Protein AF-0000000085040014 (afdb_homodimer)

pLDDT: mean 93.49, std 8.76, range [38.25, 98.88]

Nearest PDB structures (foldseek):
  4p81-assembly1_B  TM=8.998E-01  e=7.765E-15  synthetic construct
  4p83-assembly1_B  TM=8.966E-01  e=5.079E-14  synthetic construct
  4p83-assembly1_C  TM=8.429E-01  e=1.041E-14  synthetic construct
  1a4x-assembly1_A  TM=8.801E-01  e=1.549E-13  Bacillus subtilis
  1a4x-assembly1_B  TM=8.721E-01  e=2.077E-13  Bacillus subtilis

Foldseek 3Di:
DPPPDKDFDDWPVLLVVLLLVLLVVVCVVCVVAQEEEEEAEPDVRLVSSVSNVVNNVVPHNHHYHYKYWYADPVDGDLVGIDIDDTDQQAQHEYEYTDAEAAACPVVVSSCVVVVVSHHNYYAYEYAEYQPNYNDPDDHPYYNYYDDDDPPKDWDWDVDPVITTIIID/DPPPDKDFDDWPVLLVVLLLVLLVVVCVVCVVAQEEEEEAEPDVRLVSSVSNVVNNVVPHNHHYHYKYWYADPVDGDLVGTDIDDTDQQAQHEYEYTDAEAAACPVVVSSCVVVVVSHHNYYAYEYAEYQPNYNDPDDHPYYNYYDDDDPPKDKDWDPDPVITTIIID

Secondary structure (DSSP, 8-state):
-----PEEEE-HHHHHHHHHHHHHHHHHHTTT-SEEEEEEETTHHHHHHHHHHHHHHHH--SEEEEEEEE--SSS--GGG-EEPS----TT-EEEEEEEEESSSHHHHHHTHHHHHTT-SEEEEEEEEE----SSSB--SEEEEE----TT--EEEE--TTS-EEEE-/-----PEEEE-HHHHHHHHHHHHHHHHHHTTT-SEEEEEEETTHHHHHHHHHHHHHHHH--SEEEEEEEE--SSS--GGG-EEPS----TT-EEEEEEEEESSSHHHHHHTHHHHHTT-SEEEEEEEEE----SSSB--SEEEEE----TT--EEEE--TTS-EEEE-

Organism: Cyclobacte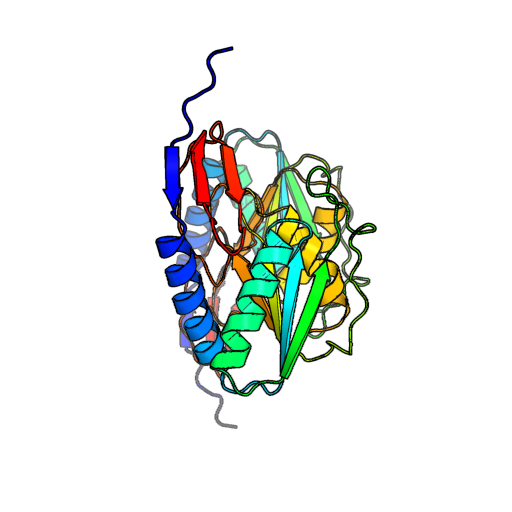rium marinum (strain ATCC 25205 / DSM 745 / LMG 13164 / NCIMB 1802) (NCBI:txid880070)

Structure (mmCIF, N/CA/C/O backbone):
data_AF-0000000085040014-model_v1
#
loop_
_entity.id
_entity.type
_entity.pdbx_description
1 polymer Phosphoribosyltransferase
#
loop_
_atom_site.group_PDB
_atom_site.id
_atom_site.type_symbol
_atom_site.label_atom_id
_atom_site.label_alt_id
_atom_site.label_comp_id
_atom_site.label_asym_id
_atom_site.label_entity_id
_atom_site.label_seq_id
_atom_site.pdbx_PDB_ins_code
_atom_site.Cartn_x
_atom_site.Cartn_y
_atom_site.Cartn_z
_atom_site.occupancy
_atom_site.B_iso_or_equiv
_atom_site.auth_seq_id
_atom_site.auth_comp_id
_atom_site.auth_asym_id
_atom_site.auth_atom_id
_atom_site.pdbx_PDB_model_num
ATOM 1 N N . MET A 1 1 ? 34.719 20.031 -2.145 1 38.25 1 MET A N 1
ATOM 2 C CA . MET A 1 1 ? 33.406 19.688 -1.578 1 38.25 1 MET A CA 1
ATOM 3 C C . MET A 1 1 ? 32.281 20.188 -2.465 1 38.25 1 MET A C 1
ATOM 5 O O . MET A 1 1 ? 31.891 21.359 -2.355 1 38.25 1 MET A O 1
ATOM 9 N N . THR A 1 2 ? 32.219 19.781 -3.658 1 46.28 2 THR A N 1
ATOM 10 C CA . THR A 1 2 ? 31.312 20.344 -4.648 1 46.28 2 THR A CA 1
ATOM 11 C C . THR A 1 2 ? 29.859 20.297 -4.16 1 46.28 2 THR A C 1
ATOM 13 O O . THR A 1 2 ? 29.312 19.219 -3.963 1 46.28 2 THR A O 1
ATOM 16 N N . GLN A 1 3 ? 29.578 21.156 -3.238 1 52 3 GLN A N 1
ATOM 17 C CA . GLN A 1 3 ? 28.234 21.312 -2.695 1 52 3 GLN A CA 1
ATOM 18 C C . GLN A 1 3 ? 27.172 21.219 -3.795 1 52 3 GLN A C 1
ATOM 20 O O . GLN A 1 3 ? 27.156 22.031 -4.723 1 52 3 GLN A O 1
ATOM 25 N N . LYS A 1 4 ? 26.875 19.922 -4.098 1 59.69 4 L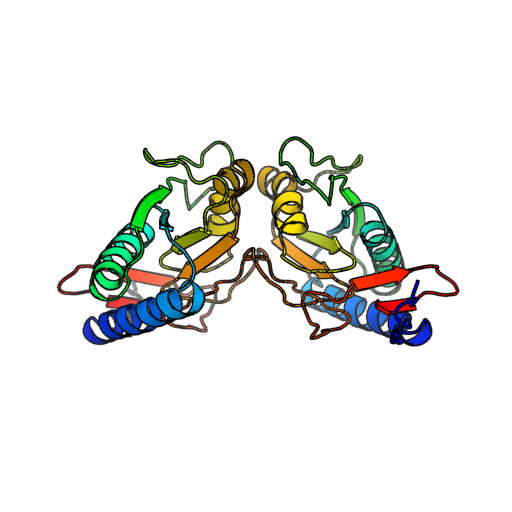YS A N 1
ATOM 26 C CA . LYS A 1 4 ? 25.875 19.781 -5.148 1 59.69 4 LYS A CA 1
ATOM 27 C C . LYS A 1 4 ? 24.781 20.828 -5.004 1 59.69 4 LYS A C 1
ATOM 29 O O . LYS A 1 4 ? 24.266 21.062 -3.906 1 59.69 4 LYS A O 1
ATOM 34 N N . ALA A 1 5 ? 24.672 21.797 -5.824 1 75.38 5 ALA A N 1
ATOM 35 C CA . ALA A 1 5 ? 23.719 22.906 -5.898 1 75.38 5 ALA A CA 1
ATOM 36 C C . ALA A 1 5 ? 22.312 22.438 -5.562 1 75.38 5 ALA A C 1
ATOM 38 O O . ALA A 1 5 ? 21.875 21.375 -6.004 1 75.38 5 ALA A O 1
ATOM 39 N N . LYS A 1 6 ? 21.578 23.078 -4.461 1 87.5 6 LYS A N 1
ATOM 40 C CA . LYS A 1 6 ? 20.203 22.828 -4.047 1 87.5 6 LYS A CA 1
ATOM 41 C C . LYS A 1 6 ? 19.219 23.516 -4.98 1 87.5 6 LYS A C 1
ATOM 43 O O . LYS A 1 6 ? 19.344 24.719 -5.25 1 87.5 6 LYS A O 1
ATOM 48 N N . ILE A 1 7 ? 18.453 22.719 -5.59 1 92.62 7 ILE A N 1
ATOM 49 C CA . ILE A 1 7 ? 17.406 23.234 -6.473 1 92.62 7 ILE A CA 1
ATOM 50 C C . ILE A 1 7 ? 16.094 23.328 -5.707 1 92.62 7 ILE A C 1
ATOM 52 O O . ILE A 1 7 ? 15.664 22.359 -5.074 1 92.62 7 ILE A O 1
ATOM 56 N N . LEU A 1 8 ? 15.547 24.469 -5.695 1 95.25 8 LEU A N 1
ATOM 57 C CA . LEU A 1 8 ? 14.258 24.672 -5.047 1 95.25 8 LEU A CA 1
ATOM 58 C C . LEU A 1 8 ? 13.133 24 -5.832 1 95.25 8 LEU A C 1
ATOM 60 O O . LEU A 1 8 ? 12.922 24.312 -7.004 1 95.25 8 LEU A O 1
ATOM 64 N N . VAL A 1 9 ? 12.422 23.125 -5.125 1 95.38 9 VAL A N 1
ATOM 65 C CA . VAL A 1 9 ? 11.352 22.359 -5.766 1 95.38 9 VAL A CA 1
ATOM 66 C C . VAL A 1 9 ? 10 22.984 -5.434 1 95.38 9 VAL A C 1
ATOM 68 O O . VAL A 1 9 ? 9.148 23.141 -6.309 1 95.38 9 VAL A O 1
ATOM 71 N N . LEU A 1 10 ? 9.773 23.328 -4.184 1 97.06 10 LEU A N 1
ATOM 72 C CA . LEU A 1 10 ? 8.586 24.016 -3.691 1 97.06 10 LEU A CA 1
ATOM 73 C C . LEU A 1 10 ? 8.961 25.172 -2.783 1 97.06 10 LEU A C 1
ATOM 75 O O . LEU A 1 10 ? 9.781 25.031 -1.878 1 97.06 10 LEU A O 1
ATOM 79 N N . ASN A 1 11 ? 8.305 26.266 -3.043 1 97.12 11 ASN A N 1
ATOM 80 C CA . ASN A 1 11 ? 8.469 27.375 -2.115 1 97.12 11 ASN A CA 1
ATOM 81 C C . ASN A 1 11 ? 7.34 27.438 -1.092 1 97.12 11 ASN A C 1
ATOM 83 O O . ASN A 1 11 ? 6.426 26.609 -1.127 1 97.12 11 ASN A O 1
ATOM 87 N N . HIS A 1 12 ? 7.469 28.422 -0.249 1 97.69 12 HIS A N 1
ATOM 88 C CA . HIS A 1 12 ? 6.527 28.516 0.863 1 97.69 12 HIS A CA 1
ATOM 89 C C . HIS A 1 12 ? 5.094 28.641 0.364 1 97.69 12 HIS A C 1
ATOM 91 O O . HIS A 1 12 ? 4.199 27.953 0.85 1 97.69 12 HIS A O 1
ATOM 97 N N . HIS A 1 13 ? 4.922 29.5 -0.54 1 97.5 13 HIS A N 1
ATOM 98 C CA . HIS A 1 13 ? 3.586 29.75 -1.075 1 97.5 13 HIS A CA 1
ATOM 99 C C . HIS A 1 13 ? 3.008 28.484 -1.7 1 97.5 13 HIS A C 1
ATOM 101 O O . HIS A 1 13 ? 1.849 28.141 -1.458 1 97.5 13 HIS A O 1
ATOM 107 N N . GLN A 1 14 ? 3.812 27.75 -2.428 1 97.62 14 GLN A N 1
ATOM 108 C CA . GLN A 1 14 ? 3.396 26.516 -3.068 1 97.62 14 GLN A CA 1
ATOM 109 C C . GLN A 1 14 ? 3.029 25.453 -2.033 1 97.62 14 GLN A C 1
ATOM 111 O O . GLN A 1 14 ? 2.051 24.734 -2.203 1 97.62 14 GLN A O 1
ATOM 116 N N . ILE A 1 15 ? 3.746 25.375 -1.003 1 98.12 15 ILE A N 1
ATOM 117 C CA . ILE A 1 15 ? 3.48 24.406 0.043 1 98.12 15 ILE A CA 1
ATOM 118 C C . ILE A 1 15 ? 2.145 24.719 0.715 1 98.12 15 ILE A C 1
ATOM 120 O O . ILE A 1 15 ? 1.34 23.812 0.959 1 98.12 15 ILE A O 1
ATOM 124 N N . GLN A 1 16 ? 1.897 25.984 0.941 1 97.56 16 GLN A N 1
ATOM 125 C CA . GLN A 1 16 ? 0.626 26.375 1.541 1 97.56 16 GLN A CA 1
ATOM 126 C C . GLN A 1 16 ? -0.545 26 0.634 1 97.56 16 GLN A C 1
ATOM 128 O O . GLN A 1 16 ? -1.591 25.562 1.112 1 97.56 16 GLN A O 1
ATOM 133 N N . GLN A 1 17 ? -0.344 26.172 -0.6 1 98.06 17 GLN A N 1
ATOM 134 C CA . GLN A 1 17 ? -1.369 25.797 -1.569 1 98.06 17 GLN A CA 1
ATOM 135 C C . GLN A 1 17 ? -1.62 24.281 -1.553 1 98.06 17 GLN A C 1
ATOM 137 O O . GLN A 1 17 ? -2.768 23.844 -1.617 1 98.06 17 GLN A O 1
ATOM 142 N N . LYS A 1 18 ? -0.566 23.609 -1.498 1 98.25 18 LYS A N 1
ATOM 143 C CA . LYS A 1 18 ? -0.693 22.156 -1.457 1 98.25 18 LYS A CA 1
ATOM 144 C C . LYS A 1 18 ? -1.42 21.703 -0.194 1 98.25 18 LYS A C 1
ATOM 146 O O . LYS A 1 18 ? -2.273 20.812 -0.247 1 98.25 18 LYS A O 1
ATOM 151 N N . ILE A 1 19 ? -1.108 22.312 0.888 1 98.19 19 ILE A N 1
ATOM 152 C CA . ILE A 1 19 ? -1.758 21.969 2.15 1 98.19 19 ILE A CA 1
ATOM 153 C C . ILE A 1 19 ? -3.258 22.234 2.045 1 98.19 19 ILE A C 1
ATOM 155 O O . ILE A 1 19 ? -4.07 21.391 2.43 1 98.19 19 ILE A O 1
ATOM 159 N N . THR A 1 20 ? -3.58 23.344 1.5 1 98.25 20 THR A N 1
ATOM 160 C CA . THR A 1 20 ? -4.984 23.703 1.342 1 98.25 20 THR A CA 1
ATOM 161 C C . THR A 1 20 ? -5.703 22.703 0.446 1 98.25 20 THR A C 1
ATOM 163 O O . THR A 1 20 ? -6.762 22.188 0.807 1 98.25 20 THR A O 1
ATOM 166 N N . ARG A 1 21 ? -5.137 22.406 -0.632 1 98.56 21 ARG A N 1
ATOM 167 C CA . ARG A 1 21 ? -5.73 21.453 -1.568 1 98.56 21 ARG A CA 1
ATOM 168 C C . ARG A 1 21 ? -5.945 20.094 -0.908 1 98.56 21 ARG A C 1
ATOM 170 O O . ARG A 1 21 ? -7.035 19.531 -0.991 1 98.56 21 ARG A O 1
ATOM 177 N N . ILE A 1 22 ? -4.93 19.625 -0.272 1 98.75 22 ILE A N 1
ATOM 178 C CA . ILE A 1 22 ? -4.977 18.312 0.35 1 98.75 22 ILE A CA 1
ATOM 179 C C . ILE A 1 22 ? -6.039 18.297 1.449 1 98.75 22 ILE A C 1
ATOM 181 O O . ILE A 1 22 ? -6.77 17.312 1.604 1 98.75 22 ILE A O 1
ATOM 185 N N . ALA A 1 23 ? -6.125 19.359 2.201 1 98.44 23 ALA A N 1
ATOM 186 C CA . ALA A 1 23 ? -7.117 19.438 3.268 1 98.44 23 ALA A CA 1
ATOM 187 C C . ALA A 1 23 ? -8.531 19.297 2.713 1 98.44 23 ALA A C 1
ATOM 189 O O . ALA A 1 23 ? -9.359 18.562 3.279 1 98.44 23 ALA A O 1
ATOM 190 N N . PHE A 1 24 ? -8.758 19.922 1.651 1 98.44 24 PHE A N 1
ATOM 191 C CA . PHE A 1 24 ? -10.086 19.828 1.05 1 98.44 24 PHE A CA 1
ATOM 192 C C . PHE A 1 24 ? -10.328 18.422 0.51 1 98.44 24 PHE A C 1
ATOM 194 O O . PHE A 1 24 ? -11.445 17.906 0.583 1 98.44 24 PHE A O 1
ATOM 201 N N . GLU A 1 25 ? -9.305 17.844 -0.053 1 98.31 25 GLU A N 1
ATOM 202 C CA . GLU A 1 25 ? -9.43 16.469 -0.518 1 98.31 25 GLU A CA 1
ATOM 203 C C . GLU A 1 25 ? -9.781 15.523 0.631 1 98.31 25 GLU A C 1
ATOM 205 O O . GLU A 1 25 ? -10.688 14.688 0.502 1 98.31 25 GLU A O 1
ATOM 210 N N . ILE A 1 26 ? -9.086 15.672 1.719 1 98.25 26 ILE A N 1
ATOM 211 C CA . ILE A 1 26 ? -9.32 14.852 2.898 1 98.25 26 ILE A CA 1
ATOM 212 C C . ILE A 1 26 ? -10.758 15.055 3.387 1 98.25 26 ILE A C 1
ATOM 214 O O . ILE A 1 26 ? -11.461 14.086 3.686 1 98.25 26 ILE A O 1
ATOM 218 N N . TYR A 1 27 ? -11.203 16.297 3.447 1 97.56 27 TYR A N 1
ATOM 219 C CA . TYR A 1 27 ? -12.547 16.609 3.908 1 97.56 27 TYR A CA 1
ATOM 220 C C . TYR A 1 27 ? -13.602 15.945 3.031 1 97.56 27 TYR A C 1
ATOM 222 O O . TYR A 1 27 ? -14.516 15.297 3.537 1 97.56 27 TYR A O 1
ATOM 230 N N . GLU A 1 28 ? -13.391 16 1.783 1 96.62 28 GLU A N 1
ATOM 231 C CA . GLU A 1 28 ? -14.336 15.438 0.829 1 96.62 28 GLU A CA 1
ATOM 232 C C . GLU A 1 28 ? -14.43 13.922 0.969 1 96.62 28 GLU A C 1
ATOM 234 O O . GLU A 1 28 ? -15.516 13.352 0.925 1 96.62 28 GLU A O 1
ATOM 239 N N . ARG A 1 29 ? -13.344 13.273 1.173 1 95.31 29 ARG A N 1
ATOM 240 C CA . ARG A 1 29 ? -13.281 11.82 1.194 1 95.31 29 ARG A CA 1
ATOM 241 C C . ARG A 1 29 ? -13.734 11.273 2.543 1 95.31 29 ARG A C 1
ATOM 243 O O . ARG A 1 29 ? -14.023 10.078 2.67 1 95.31 29 ARG A O 1
ATOM 250 N N . ASN A 1 30 ? -13.758 12.18 3.514 1 94.69 30 ASN A N 1
ATOM 251 C CA . ASN A 1 30 ? -14.094 11.727 4.859 1 94.69 30 ASN A CA 1
ATOM 252 C C . ASN A 1 30 ? -15.273 12.508 5.441 1 94.69 30 ASN A C 1
ATOM 254 O O . ASN A 1 30 ? -15.391 12.648 6.66 1 94.69 30 ASN A O 1
ATOM 258 N N . ALA A 1 31 ? -16.109 13.055 4.672 1 89.94 31 ALA A N 1
ATOM 259 C CA . ALA A 1 31 ? -17.203 13.938 5.074 1 89.94 31 ALA A CA 1
ATOM 260 C C . ALA A 1 31 ? -18.172 13.211 6.008 1 89.94 31 ALA A C 1
ATOM 262 O O . ALA A 1 31 ? -18.812 13.844 6.855 1 89.94 31 ALA A O 1
ATOM 263 N N . GLY A 1 32 ? -18.281 11.914 5.945 1 88.69 32 GLY A N 1
ATOM 264 C CA . GLY A 1 32 ? -19.219 11.164 6.766 1 88.69 32 GLY A CA 1
ATOM 265 C C . GLY A 1 32 ? -18.641 10.75 8.109 1 88.69 32 GLY A C 1
ATOM 266 O O . GLY A 1 32 ? -19.375 10.25 8.969 1 88.69 32 GLY A O 1
ATOM 267 N N . GLU A 1 33 ? -17.422 11.078 8.297 1 91 33 GLU A N 1
ATOM 268 C CA . GLU A 1 33 ? -16.766 10.672 9.539 1 91 33 GLU A CA 1
ATOM 269 C C . GLU A 1 33 ? -17.047 11.656 10.664 1 91 33 GLU A C 1
ATOM 271 O O . GLU A 1 33 ? -17.125 12.867 10.438 1 91 33 GLU A O 1
ATOM 276 N N . LYS A 1 34 ? -17.203 11.141 11.875 1 92.44 34 LYS A N 1
ATOM 277 C CA . LYS A 1 34 ? -17.375 11.984 13.055 1 92.44 34 LYS A CA 1
ATOM 278 C C . LYS A 1 34 ? -16.016 12.398 13.625 1 92.44 34 LYS A C 1
ATOM 280 O O . LYS A 1 34 ? -15.883 13.484 14.188 1 92.44 34 LYS A O 1
ATOM 285 N N . GLN A 1 35 ? -15.133 11.492 13.461 1 95.31 35 GLN A N 1
ATOM 286 C CA . GLN A 1 35 ? -13.781 11.719 13.969 1 95.31 35 GLN A CA 1
ATOM 287 C C . GLN A 1 35 ? -12.734 11.242 12.977 1 95.31 35 GLN A C 1
ATOM 289 O O . GLN A 1 35 ? -12.922 10.234 12.297 1 95.31 35 GLN A O 1
ATOM 294 N N . LEU A 1 36 ? -11.68 11.977 12.906 1 96.94 36 LEU A N 1
ATOM 295 C CA . LEU A 1 36 ? -10.539 11.617 12.07 1 96.94 36 LEU A CA 1
ATOM 296 C C . LEU A 1 36 ? -9.234 11.727 12.867 1 96.94 36 LEU A C 1
ATOM 298 O O . LEU A 1 36 ? -9.008 12.719 13.562 1 96.94 36 LEU A O 1
ATOM 302 N N . THR A 1 37 ? -8.5 10.68 12.82 1 98.19 37 THR A N 1
ATOM 303 C CA . THR A 1 37 ? -7.195 10.695 13.469 1 98.19 37 THR A CA 1
ATOM 304 C C . THR A 1 37 ? -6.09 10.945 12.445 1 98.19 37 THR A C 1
ATOM 306 O O . THR A 1 37 ? -5.988 10.242 11.445 1 98.19 37 THR A O 1
ATOM 309 N N . ILE A 1 38 ? -5.336 11.977 12.727 1 98.69 38 ILE A N 1
ATOM 310 C CA . ILE A 1 38 ? -4.164 12.289 11.922 1 98.69 38 ILE A CA 1
ATOM 311 C C . ILE A 1 38 ? -2.898 11.859 12.656 1 98.69 38 ILE A C 1
ATOM 313 O O . ILE A 1 38 ? -2.625 12.344 13.766 1 98.69 38 ILE A O 1
ATOM 317 N N . ALA A 1 39 ? -2.178 10.922 12.062 1 98.81 39 ALA A N 1
ATOM 318 C CA . ALA A 1 39 ? -0.979 10.383 12.703 1 98.81 39 ALA A CA 1
ATOM 319 C C . ALA A 1 39 ? 0.274 10.75 11.914 1 98.81 39 ALA A C 1
ATOM 321 O O . ALA A 1 39 ? 0.479 10.258 10.797 1 98.81 39 ALA A O 1
ATOM 322 N N . GLY A 1 40 ? 1.122 11.562 12.523 1 98.75 40 GLY A N 1
ATOM 323 C CA . GLY A 1 40 ? 2.32 12.039 11.844 1 98.75 40 GLY A CA 1
ATOM 324 C C . GLY A 1 40 ? 3.584 11.344 12.312 1 98.75 40 GLY A C 1
ATOM 325 O O . GLY A 1 40 ? 3.805 11.195 13.516 1 98.75 40 GLY A O 1
ATOM 326 N N . LEU A 1 41 ? 4.398 10.875 11.375 1 97.75 41 LEU A N 1
ATOM 327 C CA . LEU A 1 41 ? 5.695 10.297 11.703 1 97.75 41 LEU A CA 1
ATOM 328 C C . LEU A 1 41 ? 6.641 11.367 12.242 1 97.75 41 LEU A C 1
ATOM 330 O O . LEU A 1 41 ? 6.66 12.492 11.75 1 97.75 41 LEU A O 1
ATOM 334 N N . THR A 1 42 ? 7.508 11.047 13.148 1 95.38 42 THR A N 1
ATOM 335 C CA . THR A 1 42 ? 8.414 11.977 13.828 1 95.38 42 THR A CA 1
ATOM 336 C C . THR A 1 42 ? 9.219 12.781 12.812 1 95.38 42 THR A C 1
ATOM 338 O O . THR A 1 42 ? 9.602 12.258 11.758 1 95.38 42 THR A O 1
ATOM 341 N N . GLY A 1 43 ? 9.539 14.117 13.188 1 95.62 43 GLY A N 1
ATOM 342 C CA . GLY A 1 43 ? 10.234 15.031 12.289 1 95.62 43 GLY A CA 1
ATOM 343 C C . GLY A 1 43 ? 9.289 15.852 11.438 1 95.62 43 GLY A C 1
ATOM 344 O O . GLY A 1 43 ? 8.273 16.359 11.922 1 95.62 43 GLY A O 1
ATOM 345 N N . MET A 1 44 ? 9.602 16 10.172 1 97.12 44 MET A N 1
ATOM 346 C CA . MET A 1 44 ? 8.82 16.859 9.289 1 97.12 44 MET A CA 1
ATOM 347 C C . MET A 1 44 ? 7.461 16.234 8.992 1 97.12 44 MET A C 1
ATOM 349 O O . MET A 1 44 ? 6.504 16.938 8.672 1 97.12 44 MET A O 1
ATOM 353 N N . GLY A 1 45 ? 7.41 14.906 9.133 1 98 45 GLY A N 1
ATOM 354 C CA . GLY A 1 45 ? 6.113 14.266 9 1 98 45 GLY A CA 1
ATOM 355 C C . GLY A 1 45 ? 5.113 14.719 10.047 1 98 45 GLY A C 1
ATOM 356 O O . GLY A 1 45 ? 3.939 14.938 9.742 1 98 45 GLY A O 1
ATOM 357 N N . TYR A 1 46 ? 5.625 14.812 11.273 1 98.19 46 TYR A N 1
ATOM 358 C CA . TYR A 1 46 ? 4.754 15.273 12.344 1 98.19 46 TYR A CA 1
ATOM 359 C C . TYR A 1 46 ? 4.387 16.734 12.164 1 98.19 46 TYR A C 1
ATOM 361 O O . TYR A 1 46 ? 3.238 17.125 12.383 1 98.19 46 TYR A O 1
ATOM 369 N N . VAL A 1 47 ? 5.324 17.516 11.781 1 98.31 47 VAL A N 1
ATOM 370 C CA . VAL A 1 47 ? 5.059 18.938 11.539 1 98.31 47 VAL A CA 1
ATOM 371 C C . VAL A 1 47 ? 4.016 19.078 10.43 1 98.31 47 VAL A C 1
ATOM 373 O O . VAL A 1 47 ? 3.088 19.891 10.547 1 98.31 47 VAL A O 1
ATOM 376 N N . PHE A 1 48 ? 4.172 18.328 9.422 1 98.62 48 PHE A N 1
ATOM 377 C CA . PHE A 1 48 ? 3.211 18.312 8.32 1 98.62 48 PHE A CA 1
ATOM 378 C C . PHE A 1 48 ? 1.821 17.938 8.82 1 98.62 48 PHE A C 1
ATOM 380 O O . PHE A 1 48 ? 0.829 18.562 8.43 1 98.62 48 PHE A O 1
ATOM 387 N N . ALA A 1 49 ? 1.724 16.969 9.68 1 98.69 49 ALA A N 1
ATOM 388 C CA . ALA A 1 49 ? 0.462 16.547 10.281 1 98.69 49 ALA A CA 1
ATOM 389 C C . ALA A 1 49 ? -0.164 17.688 11.086 1 98.69 49 ALA A C 1
ATOM 391 O O . ALA A 1 49 ? -1.374 17.906 11.016 1 98.69 49 ALA A O 1
ATOM 392 N N . GLU A 1 50 ? 0.625 18.391 11.797 1 98.44 50 GLU A N 1
ATOM 393 C CA . GLU A 1 50 ? 0.142 19.531 12.578 1 98.44 50 GLU A CA 1
ATOM 394 C C . GLU A 1 50 ? -0.459 20.594 11.672 1 98.44 50 GLU A C 1
ATOM 396 O O . GLU A 1 50 ? -1.524 21.141 11.969 1 98.44 50 GLU A O 1
ATOM 401 N N . LEU A 1 51 ? 0.266 20.906 10.648 1 98 51 LEU A N 1
ATOM 402 C CA . LEU A 1 51 ? -0.224 21.891 9.688 1 98 51 LEU A CA 1
ATOM 403 C C . LEU A 1 51 ? -1.542 21.453 9.07 1 98 51 LEU A C 1
ATOM 405 O O . LEU A 1 51 ? -2.451 22.25 8.875 1 98 51 LEU A O 1
ATOM 409 N N . MET A 1 52 ? -1.602 20.156 8.789 1 98.19 52 MET A N 1
ATOM 410 C CA . MET A 1 52 ? -2.814 19.594 8.211 1 98.19 52 MET A CA 1
ATOM 411 C C . MET A 1 52 ? -3.986 19.703 9.18 1 98.19 52 MET A C 1
ATOM 413 O O . MET A 1 52 ? -5.09 20.094 8.789 1 98.19 52 MET A O 1
ATOM 417 N N . VAL A 1 53 ? -3.756 19.359 10.406 1 98.25 53 VAL A N 1
ATOM 418 C CA . VAL A 1 53 ? -4.789 19.438 11.438 1 98.25 53 VAL A CA 1
ATOM 419 C C . VAL A 1 53 ? -5.285 20.875 11.555 1 98.25 53 VAL A C 1
ATOM 421 O O . VAL A 1 53 ? -6.492 21.125 11.633 1 98.25 53 VAL A O 1
ATOM 424 N N . ALA A 1 54 ? -4.375 21.828 11.586 1 97.62 54 ALA A N 1
ATOM 425 C CA . ALA A 1 54 ? -4.742 23.234 11.695 1 97.62 54 ALA A CA 1
ATOM 426 C C . ALA A 1 54 ? -5.656 23.656 10.547 1 97.62 54 ALA A C 1
ATOM 428 O O . ALA A 1 54 ? -6.668 24.328 10.766 1 97.62 54 ALA A O 1
ATOM 429 N N . LYS A 1 55 ? -5.305 23.266 9.375 1 97.81 55 LYS A N 1
ATOM 430 C CA . LYS A 1 55 ? -6.102 23.641 8.211 1 97.81 55 LYS A CA 1
ATOM 431 C C . LYS A 1 55 ? -7.465 22.953 8.234 1 97.81 55 LYS A C 1
ATOM 433 O O . LYS A 1 55 ? -8.484 23.578 7.926 1 97.81 55 LYS A O 1
ATOM 438 N N . LEU A 1 56 ? -7.484 21.672 8.57 1 98.06 56 LEU A N 1
ATOM 439 C CA . LEU A 1 56 ? -8.727 20.906 8.602 1 98.06 56 LEU A CA 1
ATOM 440 C C . LEU A 1 56 ? -9.688 21.484 9.641 1 98.06 56 LEU A C 1
ATOM 442 O O . LEU A 1 56 ? -10.906 21.5 9.422 1 98.06 56 LEU A O 1
ATOM 446 N N . LYS A 1 57 ? -9.195 21.969 10.742 1 97.31 57 LYS A N 1
ATOM 447 C CA . LYS A 1 57 ? -10.023 22.562 11.781 1 97.31 57 LYS A CA 1
ATOM 448 C C . LYS A 1 57 ? -10.789 23.781 11.25 1 97.31 57 LYS A C 1
ATOM 450 O O . LYS A 1 57 ? -11.891 24.078 11.711 1 97.31 57 LYS A O 1
ATOM 455 N N . GLU A 1 58 ? -10.195 24.375 10.273 1 96.81 58 GLU A N 1
ATOM 456 C CA . GLU A 1 58 ? -10.805 25.562 9.695 1 96.81 58 GLU A CA 1
ATOM 457 C C . GLU A 1 58 ? -11.977 25.203 8.781 1 96.81 58 GLU A C 1
ATOM 459 O O . GLU A 1 58 ? -12.898 26 8.602 1 96.81 58 GLU A O 1
ATOM 464 N N . ILE A 1 59 ? -11.969 24.016 8.266 1 95.81 59 ILE A N 1
ATOM 465 C CA . ILE A 1 59 ? -12.859 23.828 7.125 1 95.81 59 ILE A CA 1
ATOM 466 C C . ILE A 1 59 ? -13.781 22.641 7.391 1 95.81 59 ILE A C 1
ATOM 468 O O . ILE A 1 59 ? -14.797 22.469 6.711 1 95.81 59 ILE A O 1
ATOM 472 N N . ALA A 1 60 ? -13.414 21.734 8.312 1 94.12 60 ALA A N 1
ATOM 473 C CA . ALA A 1 60 ? -14.141 20.484 8.469 1 94.12 60 ALA A CA 1
ATOM 474 C C . ALA A 1 60 ? -14.789 20.391 9.852 1 94.12 60 ALA A C 1
ATOM 476 O O . ALA A 1 60 ? -14.195 20.797 10.852 1 94.12 60 ALA A O 1
ATOM 477 N N . PRO A 1 61 ? -15.953 19.75 9.945 1 91.38 61 PRO A N 1
ATOM 478 C CA . PRO A 1 61 ? -16.703 19.703 11.203 1 91.38 61 PRO A CA 1
ATOM 479 C C . PRO A 1 61 ? -16.344 18.5 12.07 1 91.38 61 PRO A C 1
ATOM 481 O O . PRO A 1 61 ? -16.875 18.344 13.164 1 91.38 61 PRO A O 1
ATOM 484 N N . PHE A 1 62 ? -15.438 17.672 11.672 1 89.06 62 PHE A N 1
ATOM 485 C CA . PHE A 1 62 ? -15.188 16.469 12.461 1 89.06 62 PHE A CA 1
ATOM 486 C C . PHE A 1 62 ? -14.164 16.734 13.555 1 89.06 62 PHE A C 1
ATOM 488 O O . PHE A 1 62 ? -13.391 17.703 13.469 1 89.06 62 PHE A O 1
ATOM 495 N N . ASP A 1 63 ? -14.328 15.875 14.594 1 95.25 63 ASP A N 1
ATOM 496 C CA . ASP A 1 63 ? -13.32 15.883 15.648 1 95.25 63 ASP A CA 1
ATOM 497 C C . ASP A 1 63 ? -11.977 15.359 15.133 1 95.25 63 ASP A C 1
ATOM 499 O O . ASP A 1 63 ? -11.938 14.383 14.391 1 95.25 63 ASP A O 1
ATOM 503 N N . LEU A 1 64 ? -10.953 16.078 15.531 1 97.25 64 LEU A N 1
ATOM 504 C CA . LEU A 1 64 ? -9.625 15.688 15.078 1 97.25 64 LEU A CA 1
ATOM 505 C C . LEU A 1 64 ? -8.758 15.242 16.25 1 97.25 64 LEU A C 1
ATOM 507 O O . LEU A 1 64 ? -8.773 15.859 17.312 1 97.25 64 LEU A O 1
ATOM 511 N N . GLN A 1 65 ? -8.117 14.18 16.047 1 97.62 65 GLN A N 1
ATOM 512 C CA . GLN A 1 65 ? -7.07 13.711 16.953 1 97.62 65 GLN A CA 1
ATOM 513 C C . GLN A 1 65 ? -5.715 13.664 16.266 1 97.62 65 GLN A C 1
ATOM 515 O O . GLN A 1 65 ? -5.617 13.234 15.109 1 97.62 65 GLN A O 1
ATOM 520 N N . LEU A 1 66 ? -4.719 14.148 16.984 1 98.5 66 LEU A N 1
ATOM 521 C CA . LEU A 1 66 ? -3.357 14.141 16.453 1 98.5 66 LEU A CA 1
ATOM 522 C C . LEU A 1 66 ? -2.473 13.188 17.25 1 98.5 66 LEU A C 1
ATOM 524 O O . LEU A 1 66 ? -2.43 13.242 18.469 1 98.5 66 LEU A O 1
ATOM 528 N N . ILE A 1 67 ? -1.797 12.258 16.562 1 98.56 67 ILE A N 1
ATOM 529 C CA . ILE A 1 67 ? -0.907 11.281 17.172 1 98.56 67 ILE A CA 1
ATOM 530 C C . ILE A 1 67 ? 0.494 11.414 16.578 1 98.56 67 ILE A C 1
ATOM 532 O O . ILE A 1 67 ? 0.648 11.578 15.367 1 98.56 67 ILE A O 1
ATOM 536 N N . LYS A 1 68 ? 1.451 11.383 17.438 1 98.56 68 LYS A N 1
ATOM 537 C CA . LYS A 1 68 ? 2.838 11.305 16.984 1 98.56 68 LYS A CA 1
ATOM 538 C C . LYS A 1 68 ? 3.309 9.852 16.922 1 98.56 68 LYS A C 1
ATOM 540 O O . LYS A 1 68 ? 3.148 9.094 17.875 1 98.56 68 LYS A O 1
ATOM 545 N N . VAL A 1 69 ? 3.834 9.461 15.781 1 97.94 69 VAL A N 1
ATOM 546 C CA . VAL A 1 69 ? 4.395 8.133 15.578 1 97.94 69 VAL A CA 1
ATOM 547 C C . VAL A 1 69 ? 5.918 8.195 15.617 1 97.94 69 VAL A C 1
ATOM 549 O O . VAL A 1 69 ? 6.539 8.82 14.75 1 97.94 69 VAL A O 1
ATOM 552 N N . GLU A 1 70 ? 6.453 7.496 16.547 1 96.19 70 GLU A N 1
ATOM 553 C CA . GLU A 1 70 ? 7.906 7.508 16.703 1 96.19 70 GLU A CA 1
ATOM 554 C C . GLU A 1 70 ? 8.523 6.195 16.234 1 96.19 70 GLU A C 1
ATOM 556 O O . GLU A 1 70 ? 8.141 5.121 16.688 1 96.19 70 GLU A O 1
ATOM 561 N N . LEU A 1 71 ? 9.367 6.27 15.258 1 90.5 71 LEU A N 1
ATOM 562 C CA . LEU A 1 71 ? 10.156 5.129 14.797 1 90.5 71 LEU A CA 1
ATOM 563 C C . LEU A 1 71 ? 11.492 5.582 14.219 1 90.5 71 LEU A C 1
ATOM 565 O O . LEU A 1 71 ? 11.672 6.766 13.922 1 90.5 71 LEU A O 1
ATOM 569 N N . ASP A 1 72 ? 12.484 4.676 14.242 1 84.5 72 ASP A N 1
ATOM 570 C CA . ASP A 1 72 ? 13.766 4.93 13.594 1 84.5 72 ASP A CA 1
ATOM 571 C C . ASP A 1 72 ? 13.648 4.824 12.078 1 84.5 72 ASP A C 1
ATOM 573 O O . ASP A 1 72 ? 13.578 3.721 11.531 1 84.5 72 ASP A O 1
ATOM 577 N N . LYS A 1 73 ? 13.789 5.879 11.406 1 80.88 73 LYS A N 1
ATOM 578 C CA . LYS A 1 73 ? 13.586 5.891 9.961 1 80.88 73 LYS A CA 1
ATOM 579 C C . LYS A 1 73 ? 14.734 5.191 9.234 1 80.88 73 LYS A C 1
ATOM 581 O O . LYS A 1 73 ? 14.539 4.629 8.156 1 80.88 73 LYS A O 1
ATOM 586 N N . ALA A 1 74 ? 15.828 5.305 9.844 1 78.88 74 ALA A N 1
ATOM 587 C CA . ALA A 1 74 ? 17.016 4.691 9.227 1 78.88 74 ALA A CA 1
ATOM 588 C C . ALA A 1 74 ? 16.969 3.172 9.359 1 78.88 74 ALA A C 1
ATOM 590 O O . ALA A 1 74 ? 17.422 2.453 8.469 1 78.88 74 ALA A O 1
ATOM 591 N N . ASN A 1 75 ? 16.453 2.744 10.438 1 82 75 ASN A N 1
ATOM 592 C CA . ASN A 1 75 ? 16.344 1.312 10.688 1 82 75 ASN A CA 1
ATOM 593 C C . ASN A 1 75 ? 15.031 0.967 11.398 1 82 75 ASN A C 1
ATOM 595 O O . ASN A 1 75 ? 15.039 0.563 12.562 1 82 75 ASN A O 1
ATOM 599 N N . PRO A 1 76 ? 14.016 0.982 10.57 1 80.56 76 PRO A N 1
ATOM 600 C CA . PRO A 1 76 ? 12.719 0.729 11.211 1 80.56 76 PRO A CA 1
ATOM 601 C C . PRO A 1 76 ? 12.547 -0.724 11.648 1 80.56 76 PRO A C 1
ATOM 603 O O . PRO A 1 76 ? 13.023 -1.637 10.969 1 80.56 76 PRO A O 1
ATOM 606 N N . LYS A 1 77 ? 12.094 -0.818 12.938 1 80.62 77 LYS A N 1
ATOM 607 C CA . LYS A 1 77 ? 11.719 -2.115 13.484 1 80.62 77 LYS A CA 1
ATOM 608 C C . LYS A 1 77 ? 10.336 -2.061 14.133 1 80.62 77 LYS A C 1
ATOM 610 O O . LYS A 1 77 ? 9.977 -1.059 14.758 1 80.62 77 LYS A O 1
ATOM 615 N N . THR A 1 78 ? 9.625 -3.184 14 1 74.75 78 THR A N 1
ATOM 616 C CA . THR A 1 78 ? 8.242 -3.23 14.453 1 74.75 78 THR A CA 1
ATOM 617 C C . THR A 1 78 ? 8.148 -2.926 15.945 1 74.75 78 THR A C 1
ATOM 619 O O . THR A 1 78 ? 7.289 -2.158 16.375 1 74.75 78 THR A O 1
ATOM 622 N N . ASP A 1 79 ? 8.969 -3.547 16.734 1 73.5 79 ASP A N 1
ATOM 623 C CA . ASP A 1 79 ? 8.898 -3.438 18.188 1 73.5 79 ASP A CA 1
ATOM 624 C C . ASP A 1 79 ? 9.328 -2.049 18.656 1 73.5 79 ASP A C 1
ATOM 626 O O . ASP A 1 79 ? 9.234 -1.729 19.844 1 73.5 79 ASP A O 1
ATOM 630 N N . GLU A 1 80 ? 9.562 -1.231 17.703 1 81.75 80 GLU A N 1
ATOM 631 C CA . GLU A 1 80 ? 10.117 0.065 18.078 1 81.75 80 GLU A CA 1
ATOM 632 C C . GLU A 1 80 ? 9.203 1.205 17.641 1 81.75 80 GLU A C 1
ATOM 634 O O . GLU A 1 80 ? 9.539 2.379 17.812 1 81.75 80 GLU A O 1
ATOM 639 N N . VAL A 1 81 ? 8.078 0.847 17.078 1 92.31 81 VAL A N 1
ATOM 640 C CA . VAL A 1 81 ? 7.148 1.909 16.719 1 92.31 81 VAL A CA 1
ATOM 641 C C . VAL A 1 81 ? 6.332 2.324 17.938 1 92.31 81 VAL A C 1
ATOM 643 O O . VAL A 1 81 ? 5.613 1.507 18.516 1 92.31 81 VAL A O 1
ATOM 646 N N . ILE A 1 82 ? 6.406 3.604 18.359 1 94.75 82 ILE A N 1
ATOM 647 C CA . 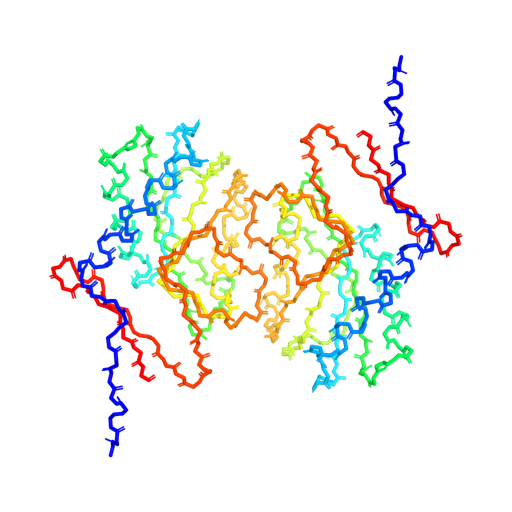ILE A 1 82 ? 5.742 4.109 19.562 1 94.75 82 ILE A CA 1
ATOM 648 C C . ILE A 1 82 ? 4.773 5.227 19.188 1 94.75 82 ILE A C 1
ATOM 650 O O . ILE A 1 82 ? 5.113 6.113 18.391 1 94.75 82 ILE A O 1
ATOM 654 N N . LEU A 1 83 ? 3.602 5.098 19.688 1 96.88 83 LEU A N 1
ATOM 655 C CA . LEU A 1 83 ? 2.605 6.145 19.5 1 96.88 83 LEU A CA 1
ATOM 656 C C . LEU A 1 83 ? 2.537 7.055 20.734 1 96.88 83 LEU A C 1
ATOM 658 O O . LEU A 1 83 ? 2.611 6.582 21.859 1 96.88 83 LEU A O 1
ATOM 662 N N . SER A 1 84 ? 2.393 8.344 20.5 1 97.31 84 SER A N 1
ATOM 663 C CA . SER A 1 84 ? 2.111 9.25 21.594 1 97.31 84 SER A CA 1
ATOM 664 C C . SER A 1 84 ? 0.773 8.93 22.25 1 97.31 84 SER A C 1
ATOM 666 O O . SER A 1 84 ? -0.016 8.148 21.719 1 97.31 84 SER A O 1
ATOM 668 N N . ALA A 1 85 ? 0.612 9.508 23.453 1 94.38 85 ALA A N 1
ATOM 669 C CA . ALA A 1 85 ? -0.669 9.32 24.125 1 94.38 85 ALA A CA 1
ATOM 670 C C . ALA A 1 85 ? -1.831 9.719 23.219 1 94.38 85 ALA A C 1
ATOM 672 O O . ALA A 1 85 ? -1.771 10.742 22.531 1 94.38 85 ALA A O 1
ATOM 673 N N . HIS A 1 86 ? -2.824 8.82 23.172 1 95.94 86 HIS A N 1
ATOM 674 C CA . HIS A 1 86 ? -3.955 9.07 22.281 1 95.94 86 HIS A CA 1
ATOM 675 C C . HIS A 1 86 ? -5.23 8.43 22.812 1 95.94 86 HIS A C 1
ATOM 677 O O . HIS A 1 86 ? -5.168 7.543 23.672 1 95.94 86 HIS A O 1
ATOM 683 N N . GLY A 1 87 ? -6.406 8.961 22.375 1 96.19 87 GLY A N 1
ATOM 684 C CA . GLY A 1 87 ? -7.68 8.32 22.641 1 96.19 87 GLY A CA 1
ATOM 685 C C . GLY A 1 87 ? -7.895 7.051 21.844 1 96.19 87 GLY A C 1
ATOM 686 O O . GLY A 1 87 ? -6.996 6.605 21.109 1 96.19 87 GLY A O 1
ATOM 687 N N . PRO A 1 88 ? -9.07 6.461 22.016 1 96 88 PRO A N 1
ATOM 688 C CA . PRO A 1 88 ? -9.375 5.223 21.297 1 96 88 PRO A CA 1
ATOM 689 C C . PRO A 1 88 ? -9.367 5.406 19.781 1 96 88 PRO A C 1
ATOM 691 O O . PRO A 1 88 ? -9.836 6.43 19.266 1 96 88 PRO A O 1
ATOM 694 N N . ILE A 1 89 ? -8.812 4.398 19.047 1 96.31 89 ILE A N 1
ATOM 695 C CA . ILE A 1 89 ? -8.781 4.52 17.594 1 96.31 89 ILE A CA 1
ATOM 696 C C . ILE A 1 89 ? -9.445 3.303 16.953 1 96.31 89 ILE A C 1
ATOM 698 O O . ILE A 1 89 ? -9.562 3.219 15.734 1 96.31 89 ILE A O 1
ATOM 702 N N . LYS A 1 90 ? -9.906 2.377 17.781 1 95.94 90 LYS A N 1
ATOM 703 C CA . LYS A 1 90 ? -10.664 1.25 17.25 1 95.94 90 LYS A CA 1
ATOM 704 C C . LYS A 1 90 ? -11.875 1.729 16.453 1 95.94 90 LYS A C 1
ATOM 706 O O . LYS A 1 90 ? -12.641 2.568 16.922 1 95.94 90 LYS A O 1
ATOM 711 N N . GLY A 1 91 ? -11.969 1.234 15.242 1 95.44 91 GLY A N 1
ATOM 712 C CA . GLY A 1 91 ? -13.117 1.589 14.414 1 95.44 91 GLY A CA 1
ATOM 713 C C . GLY A 1 91 ? -13.039 3.004 13.875 1 95.44 91 GLY A C 1
ATOM 714 O O . GLY A 1 91 ? -14.039 3.537 13.375 1 95.44 91 GLY A O 1
ATOM 715 N N . LYS A 1 92 ? -11.938 3.613 13.984 1 95.81 92 LYS A N 1
ATOM 716 C CA . LYS A 1 92 ? -11.797 4.98 13.5 1 95.81 92 LYS A CA 1
ATOM 717 C C . LYS A 1 92 ? -10.961 5.023 12.219 1 95.81 92 LYS A C 1
ATOM 719 O O . LYS A 1 92 ? -10.242 4.07 11.914 1 95.81 92 LYS A O 1
ATOM 724 N N . SER A 1 93 ? -11.086 6.09 11.484 1 97.12 93 SER A N 1
ATOM 725 C CA . SER A 1 93 ? -10.289 6.336 10.289 1 97.12 93 SER A CA 1
ATOM 726 C C . SER A 1 93 ? -8.984 7.051 10.633 1 97.12 93 SER A C 1
ATOM 728 O O . SER A 1 93 ? -8.977 7.988 11.438 1 97.12 93 SER A O 1
ATOM 730 N N . ILE A 1 94 ? -7.914 6.57 10 1 98 94 ILE A N 1
ATOM 731 C CA . ILE A 1 94 ? 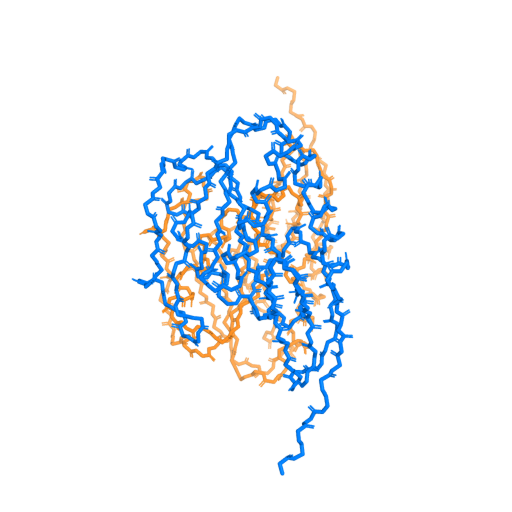-6.582 7.094 10.281 1 98 94 ILE A CA 1
ATOM 732 C C . ILE A 1 94 ? -5.945 7.605 8.992 1 98 94 ILE A C 1
ATOM 734 O O . ILE A 1 94 ? -6.043 6.957 7.945 1 98 94 ILE A O 1
ATOM 738 N N . ILE A 1 95 ? -5.34 8.734 9.102 1 98.69 95 ILE A N 1
ATOM 739 C CA . ILE A 1 95 ? -4.461 9.203 8.039 1 98.69 95 ILE A CA 1
ATOM 740 C C . ILE A 1 95 ? -3.018 9.25 8.539 1 98.69 95 ILE A C 1
ATOM 742 O O . ILE A 1 95 ? -2.688 10.031 9.43 1 98.69 95 ILE A O 1
ATOM 746 N N . LEU A 1 96 ? -2.209 8.406 7.984 1 98.75 96 LEU A N 1
ATOM 747 C CA . LEU A 1 96 ? -0.784 8.367 8.289 1 98.75 96 LEU A CA 1
ATOM 748 C C . LEU A 1 96 ? -0.019 9.383 7.445 1 98.75 96 LEU A C 1
ATOM 750 O O . LEU A 1 96 ? -0.177 9.422 6.227 1 98.75 96 LEU A O 1
ATOM 75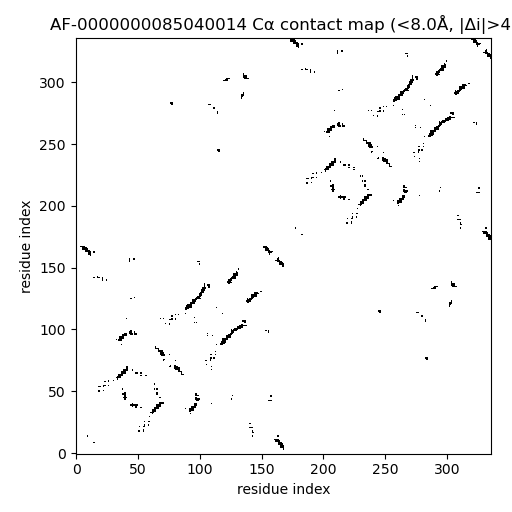4 N N . VAL A 1 97 ? 0.849 10.188 8.133 1 98.81 97 VAL A N 1
ATOM 755 C CA . VAL A 1 97 ? 1.442 11.336 7.453 1 98.81 97 VAL A CA 1
ATOM 756 C C . VAL A 1 97 ? 2.965 11.25 7.527 1 98.81 97 VAL A C 1
ATOM 758 O O . VAL A 1 97 ? 3.531 11.062 8.609 1 98.81 97 VAL A O 1
ATOM 761 N N . ASP A 1 98 ? 3.627 11.367 6.414 1 98.25 98 ASP A N 1
ATOM 762 C CA . ASP A 1 98 ? 5.07 11.562 6.297 1 98.25 98 ASP A CA 1
ATOM 763 C C . ASP A 1 98 ? 5.391 12.688 5.316 1 98.25 98 ASP A C 1
ATOM 765 O O . ASP A 1 98 ? 4.523 13.117 4.551 1 98.25 98 ASP A O 1
ATOM 769 N N . ASP A 1 99 ? 6.617 13.156 5.438 1 97.69 99 ASP A N 1
ATOM 770 C CA . ASP A 1 99 ? 6.945 14.25 4.539 1 97.69 99 ASP A CA 1
ATOM 771 C C . ASP A 1 99 ? 7.352 13.734 3.162 1 97.69 99 ASP A C 1
ATOM 773 O O . ASP A 1 99 ? 6.93 14.273 2.139 1 97.69 99 ASP A O 1
ATOM 777 N N . VAL A 1 100 ? 8.156 12.688 3.152 1 97.31 100 VAL A N 1
ATOM 778 C CA . VAL A 1 100 ? 8.672 12.18 1.885 1 97.31 100 VAL A CA 1
ATOM 779 C C . VAL A 1 100 ? 8.453 10.672 1.804 1 97.31 100 VAL A C 1
ATOM 781 O O . VAL A 1 100 ? 8.75 9.945 2.756 1 97.31 100 VAL A O 1
ATOM 784 N N . LEU A 1 101 ? 7.887 10.219 0.716 1 96.75 101 LEU A N 1
ATOM 785 C CA . LEU A 1 101 ? 7.812 8.797 0.413 1 96.75 101 LEU A CA 1
ATOM 786 C C . LEU A 1 101 ? 8.906 8.391 -0.565 1 96.75 101 LEU A C 1
ATOM 788 O O . LEU A 1 101 ? 8.93 8.852 -1.709 1 96.75 101 LEU A O 1
ATOM 792 N N . ASN A 1 102 ? 9.812 7.582 -0.136 1 94.81 102 ASN A N 1
ATOM 793 C CA . ASN A 1 102 ? 10.859 7.02 -0.983 1 94.81 102 ASN A CA 1
ATOM 794 C C . ASN A 1 102 ? 10.594 5.547 -1.29 1 94.81 102 ASN A C 1
ATOM 796 O O . ASN A 1 102 ? 9.867 5.223 -2.23 1 94.81 102 ASN A O 1
ATOM 800 N N . THR A 1 103 ? 10.938 4.648 -0.417 1 95 103 THR A N 1
ATOM 801 C CA . THR A 1 103 ? 10.781 3.223 -0.679 1 95 103 THR A CA 1
ATOM 802 C C . THR A 1 103 ? 9.461 2.711 -0.123 1 95 103 THR A C 1
ATOM 804 O O . THR A 1 103 ? 8.977 1.652 -0.529 1 95 103 THR A O 1
ATOM 807 N N . GLY A 1 104 ? 8.938 3.344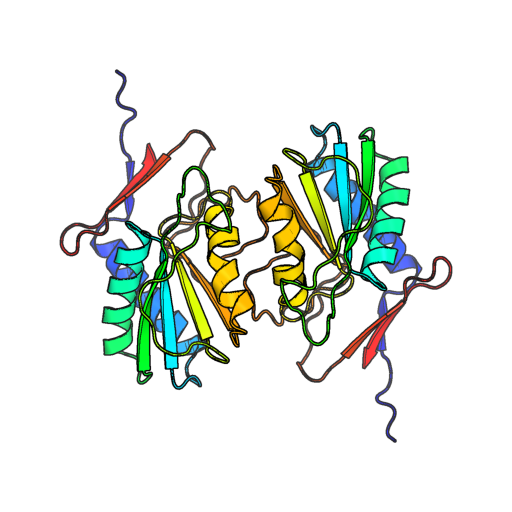 0.861 1 95.94 104 GLY A N 1
ATOM 808 C CA . GLY A 1 104 ? 7.715 2.926 1.531 1 95.94 104 GLY A CA 1
ATOM 809 C C . GLY A 1 104 ? 7.969 2.096 2.775 1 95.94 104 GLY A C 1
ATOM 810 O O . GLY A 1 104 ? 7.031 1.712 3.477 1 95.94 104 GLY A O 1
ATOM 811 N N . LYS A 1 105 ? 9.195 1.876 3.109 1 95.31 105 LYS A N 1
ATOM 812 C CA . LYS A 1 105 ? 9.555 1.005 4.227 1 95.31 105 LYS A CA 1
ATOM 813 C C . LYS A 1 105 ? 9.109 1.606 5.555 1 95.31 105 LYS A C 1
ATOM 815 O O . LYS A 1 105 ? 8.492 0.925 6.375 1 95.31 105 LYS A O 1
ATOM 820 N N . THR A 1 106 ? 9.422 2.861 5.758 1 95.38 106 THR A N 1
ATOM 821 C CA . THR A 1 106 ? 9.078 3.529 7.008 1 95.38 106 THR A CA 1
ATOM 822 C C . THR A 1 106 ? 7.57 3.51 7.242 1 95.38 106 THR A C 1
ATOM 824 O O . THR A 1 106 ? 7.113 3.176 8.336 1 95.38 106 THR A O 1
ATOM 827 N N . LEU A 1 107 ? 6.848 3.771 6.211 1 96.88 107 LEU A N 1
ATOM 828 C CA . LEU A 1 107 ? 5.395 3.775 6.312 1 96.88 107 LEU A CA 1
ATOM 829 C C . LEU A 1 107 ? 4.863 2.371 6.582 1 96.88 107 LEU A C 1
ATOM 831 O O . LEU A 1 107 ? 3.908 2.197 7.344 1 96.88 107 LEU A O 1
ATOM 835 N N . ALA A 1 108 ? 5.434 1.39 5.973 1 96.44 108 ALA A N 1
ATOM 836 C CA . ALA A 1 108 ? 5.008 0.007 6.18 1 96.44 108 ALA A CA 1
ATOM 837 C C . ALA A 1 108 ? 5.094 -0.379 7.652 1 96.44 108 ALA A C 1
ATOM 839 O O . ALA A 1 108 ? 4.191 -1.027 8.188 1 96.44 108 ALA A O 1
ATOM 840 N N . PHE A 1 109 ? 6.145 0.07 8.297 1 96 109 PHE A N 1
ATOM 841 C CA . PHE A 1 109 ? 6.305 -0.208 9.719 1 96 109 PHE A CA 1
ATOM 842 C C . PHE A 1 109 ? 5.332 0.622 10.547 1 96 109 PHE A C 1
ATOM 844 O O . PHE A 1 109 ? 4.758 0.126 11.516 1 96 109 PHE A O 1
ATOM 851 N N . ALA A 1 110 ? 5.133 1.799 10.133 1 96.75 110 ALA A N 1
ATOM 852 C CA . ALA A 1 110 ? 4.312 2.738 10.898 1 96.75 110 ALA A CA 1
ATOM 853 C C . ALA A 1 110 ? 2.854 2.295 10.93 1 96.75 110 ALA A C 1
ATOM 855 O O . ALA A 1 110 ? 2.096 2.697 11.812 1 96.75 110 ALA A O 1
ATOM 856 N N . MET A 1 111 ? 2.428 1.475 10.008 1 96.56 111 MET A N 1
ATOM 857 C CA . MET A 1 111 ? 1.039 1.034 9.906 1 96.56 111 MET A CA 1
ATOM 858 C C . MET A 1 111 ? 0.706 0.023 10.992 1 96.56 111 MET A C 1
ATOM 860 O O . MET A 1 111 ? -0.458 -0.132 11.367 1 96.56 111 MET A O 1
ATOM 864 N N . ILE A 1 112 ? 1.662 -0.644 11.555 1 94.62 112 ILE A N 1
ATOM 865 C CA . ILE A 1 112 ? 1.508 -1.89 12.297 1 94.62 112 ILE A CA 1
ATOM 866 C C . ILE A 1 112 ? 0.696 -1.635 13.562 1 94.62 112 ILE A C 1
ATOM 868 O O . ILE A 1 112 ? -0.296 -2.322 13.82 1 94.62 112 ILE A O 1
ATOM 872 N N . PRO A 1 113 ? 1.047 -0.598 14.359 1 95 113 PRO A N 1
ATOM 873 C CA . PRO A 1 113 ? 0.271 -0.402 15.586 1 95 113 PRO A CA 1
ATOM 874 C C . PRO A 1 113 ? -1.203 -0.109 15.312 1 95 113 PRO A C 1
ATOM 876 O O . PRO A 1 113 ? -2.068 -0.472 16.109 1 95 113 PRO A O 1
ATOM 879 N N . PHE A 1 114 ? -1.488 0.481 14.211 1 96.31 114 PHE A N 1
ATOM 880 C CA . PHE A 1 114 ? -2.863 0.832 13.875 1 96.31 114 PHE A CA 1
ATOM 881 C C . PHE A 1 114 ? -3.629 -0.39 13.383 1 96.31 114 PHE A C 1
ATOM 883 O O . PHE A 1 114 ? -4.82 -0.54 13.664 1 96.31 114 PHE A O 1
ATOM 890 N N . LEU A 1 115 ? -2.967 -1.22 12.609 1 94.19 115 LEU A N 1
ATOM 891 C CA . LEU A 1 115 ? -3.578 -2.482 12.211 1 94.19 115 LEU A CA 1
ATOM 892 C C . LEU A 1 115 ? -3.961 -3.311 13.43 1 94.19 115 LEU A C 1
ATOM 894 O O . LEU A 1 115 ? -5.066 -3.854 13.5 1 94.19 115 LEU A O 1
ATOM 898 N N . GLU A 1 116 ? -3.111 -3.311 14.391 1 91.88 116 GLU A N 1
ATOM 899 C CA . GLU A 1 116 ? -3.303 -4.098 15.602 1 91.88 116 GLU A CA 1
ATOM 900 C C . GLU A 1 116 ? -4.477 -3.57 16.422 1 91.88 116 GLU A C 1
ATOM 902 O O . GLU A 1 116 ? -5.105 -4.324 17.172 1 91.88 116 GLU A O 1
ATOM 907 N N . GLN A 1 117 ? -4.785 -2.363 16.281 1 94.31 117 GLN A N 1
ATOM 908 C CA . GLN A 1 117 ? -5.844 -1.754 17.062 1 94.31 117 GLN A CA 1
ATOM 909 C C . GLN A 1 117 ? -7.16 -1.714 16.297 1 94.31 117 GLN A C 1
ATOM 911 O O . GLN A 1 117 ? -8.102 -1.035 16.703 1 94.31 117 GLN A O 1
ATOM 916 N N . GLU A 1 118 ? -7.27 -2.334 15.141 1 93.19 118 GLU A N 1
ATOM 917 C CA . GLU A 1 118 ? -8.492 -2.592 14.375 1 93.19 118 GLU A CA 1
ATOM 918 C C . GLU A 1 118 ? -9.141 -1.289 13.914 1 93.19 118 GLU A C 1
ATOM 920 O O . GLU A 1 118 ? -10.328 -1.069 14.141 1 93.19 118 GLU A O 1
ATOM 925 N N . VAL A 1 119 ? -8.398 -0.468 13.266 1 96.5 119 VAL A N 1
ATOM 926 C CA . VAL A 1 119 ? -8.938 0.77 12.711 1 96.5 119 VAL A CA 1
ATOM 927 C C . VAL A 1 119 ? -9.883 0.45 11.562 1 96.5 119 VAL A C 1
ATOM 929 O O . VAL A 1 119 ? -9.828 -0.64 10.984 1 96.5 119 VAL A O 1
ATOM 932 N N . LYS A 1 120 ? -10.766 1.339 11.273 1 95.31 120 LYS A N 1
ATOM 933 C CA . LYS A 1 120 ? -11.766 1.194 10.219 1 95.31 120 LYS A CA 1
ATOM 934 C C . LYS A 1 120 ? -11.133 1.312 8.836 1 95.31 120 LYS A C 1
ATOM 936 O O . LYS A 1 120 ? -11.43 0.521 7.941 1 95.31 120 LYS A O 1
ATOM 941 N N . LYS A 1 121 ? -10.312 2.291 8.711 1 96.31 121 LYS A N 1
ATOM 942 C CA . LYS A 1 121 ? -9.672 2.678 7.457 1 96.31 121 LYS A CA 1
ATOM 943 C C . LYS A 1 121 ? -8.359 3.404 7.711 1 96.31 121 LYS A C 1
ATOM 945 O O . LYS A 1 121 ? -8.195 4.062 8.742 1 96.31 121 LYS A O 1
ATOM 950 N N . MET A 1 122 ? -7.457 3.168 6.75 1 98.06 122 MET A N 1
ATOM 951 C CA . MET A 1 122 ? -6.164 3.836 6.832 1 98.06 122 MET A CA 1
ATOM 952 C C . MET A 1 122 ? -5.777 4.441 5.488 1 98.06 122 MET A C 1
ATOM 954 O O . MET A 1 122 ? -5.797 3.756 4.465 1 98.06 122 MET A O 1
ATOM 958 N N . GLU A 1 123 ? -5.469 5.664 5.504 1 98.31 123 GLU A N 1
ATOM 959 C CA . GLU A 1 123 ? -4.957 6.375 4.336 1 98.31 123 GLU A CA 1
ATOM 960 C C . GLU A 1 123 ? -3.568 6.949 4.602 1 98.31 123 GLU A C 1
ATOM 962 O O . GLU A 1 123 ? -3.15 7.066 5.754 1 98.31 123 GLU A O 1
ATOM 967 N N . VAL A 1 124 ? -2.881 7.281 3.508 1 98.69 124 VAL A N 1
ATOM 968 C CA . VAL A 1 124 ? -1.521 7.793 3.623 1 98.69 124 VAL A CA 1
ATOM 969 C C . VAL A 1 124 ? -1.422 9.156 2.939 1 98.69 124 VAL A C 1
ATOM 971 O O . VAL A 1 124 ? -1.939 9.344 1.836 1 98.69 124 VAL A O 1
ATOM 974 N N . LEU A 1 125 ? -0.804 10.086 3.648 1 98.88 125 LEU A N 1
ATOM 975 C CA . LEU A 1 125 ? -0.548 11.43 3.154 1 98.88 125 LEU A CA 1
ATOM 976 C C . LEU A 1 125 ? 0.947 11.734 3.148 1 98.88 125 LEU A C 1
ATOM 978 O O . LEU A 1 125 ? 1.625 11.555 4.164 1 98.88 125 LEU A O 1
ATOM 982 N N . VAL A 1 126 ? 1.438 12.195 1.976 1 98.75 126 VAL A N 1
ATOM 983 C CA . VAL A 1 126 ? 2.828 12.633 1.91 1 98.75 126 VAL A CA 1
ATOM 984 C C . VAL A 1 126 ? 2.918 13.953 1.15 1 98.75 126 VAL A C 1
ATOM 986 O O . VAL A 1 126 ? 2.105 14.227 0.262 1 98.75 126 VAL A O 1
ATOM 989 N N . LEU A 1 127 ? 3.895 14.773 1.543 1 98.5 127 LEU A N 1
ATOM 990 C CA . LEU A 1 127 ? 4.094 16.016 0.814 1 98.5 127 LEU A CA 1
ATOM 991 C C . LEU A 1 127 ? 4.785 15.766 -0.521 1 98.5 127 LEU A C 1
ATOM 993 O O . LEU A 1 127 ? 4.348 16.266 -1.559 1 98.5 127 LEU A O 1
ATOM 997 N N . VAL A 1 128 ? 5.848 14.961 -0.458 1 98.06 128 VAL A N 1
ATOM 998 C CA . VAL A 1 128 ? 6.609 14.648 -1.662 1 98.06 128 VAL A CA 1
ATOM 999 C C . VAL A 1 128 ? 6.648 13.141 -1.877 1 98.06 128 VAL A C 1
ATOM 1001 O O . VAL A 1 128 ? 6.953 12.383 -0.953 1 98.06 128 VAL A O 1
ATOM 1004 N N . ASN A 1 129 ? 6.352 12.672 -3.043 1 97.5 129 ASN A N 1
ATOM 1005 C CA . ASN A 1 129 ? 6.445 11.281 -3.455 1 97.5 129 ASN A CA 1
ATOM 1006 C C . ASN A 1 129 ? 7.535 11.078 -4.508 1 97.5 129 ASN A C 1
ATOM 1008 O O . ASN A 1 129 ? 7.418 11.578 -5.629 1 97.5 129 ASN A O 1
ATOM 1012 N N . ARG A 1 130 ? 8.523 10.258 -4.164 1 94.69 130 ARG A N 1
ATOM 1013 C CA . ARG A 1 130 ? 9.648 10.062 -5.066 1 94.69 130 ARG A CA 1
ATOM 1014 C C . ARG A 1 130 ? 9.438 8.828 -5.938 1 94.69 130 ARG A C 1
ATOM 1016 O O . ARG A 1 130 ? 10.18 8.602 -6.895 1 94.69 130 ARG A O 1
ATOM 1023 N N . SER A 1 131 ? 8.594 7.996 -5.59 1 89.69 131 SER A N 1
ATOM 1024 C CA . SER A 1 131 ? 8.125 6.863 -6.383 1 89.69 131 SER A CA 1
ATOM 1025 C C . SER A 1 131 ? 9.242 5.844 -6.59 1 89.69 131 SER A C 1
ATOM 1027 O O . SER A 1 131 ? 9.352 5.25 -7.664 1 89.69 131 SER A O 1
ATOM 1029 N N . HIS A 1 132 ? 10.227 5.746 -5.645 1 92.69 132 HIS A N 1
ATOM 1030 C CA . HIS A 1 132 ? 11.203 4.664 -5.633 1 92.69 132 HIS A CA 1
ATOM 1031 C C . HIS A 1 132 ? 10.703 3.48 -4.809 1 92.69 132 HIS A C 1
ATOM 1033 O O . HIS A 1 132 ? 11.414 2.986 -3.932 1 92.69 132 HIS A O 1
ATOM 1039 N N . LYS A 1 133 ? 9.656 2.992 -5.129 1 93.69 133 LYS A N 1
ATOM 1040 C CA . LYS A 1 133 ? 8.898 2.051 -4.309 1 93.69 133 LYS A CA 1
ATOM 1041 C C . LYS A 1 133 ? 9.625 0.713 -4.195 1 93.69 133 LYS A C 1
ATOM 1043 O O . LYS A 1 133 ? 9.984 0.11 -5.207 1 93.69 133 LYS A O 1
ATOM 1048 N N . LEU A 1 134 ? 9.82 0.227 -2.959 1 96.38 134 LEU A N 1
ATOM 1049 C CA . LEU A 1 134 ? 10.297 -1.119 -2.656 1 96.38 134 LEU A CA 1
ATOM 1050 C C . LEU A 1 134 ? 9.266 -1.887 -1.833 1 96.38 134 LEU A C 1
ATOM 1052 O O . LEU A 1 134 ? 9.32 -3.115 -1.755 1 96.38 134 LEU A O 1
ATOM 1056 N N . PHE A 1 135 ? 8.367 -1.194 -1.201 1 97.62 135 PHE A N 1
ATOM 1057 C CA . PHE A 1 135 ? 7.297 -1.783 -0.401 1 97.62 135 PHE A CA 1
ATOM 1058 C C . PHE A 1 135 ? 5.93 -1.337 -0.908 1 97.62 135 PHE A C 1
ATOM 1060 O O . PHE A 1 135 ? 5.797 -0.245 -1.465 1 97.62 135 PHE A O 1
ATOM 1067 N N . PRO A 1 136 ? 4.902 -2.158 -0.739 1 97.5 136 PRO A N 1
ATOM 1068 C CA . PRO A 1 136 ? 3.635 -1.92 -1.43 1 97.5 136 PRO A CA 1
ATOM 1069 C C . PRO A 1 136 ? 2.717 -0.968 -0.666 1 97.5 136 PRO A C 1
ATOM 1071 O O . PRO A 1 136 ? 1.517 -1.227 -0.544 1 97.5 136 PRO A O 1
ATOM 1074 N N . VAL A 1 137 ? 3.246 0.114 -0.211 1 97.06 137 VAL A N 1
ATOM 1075 C CA . VAL A 1 137 ? 2.477 1.176 0.428 1 97.06 137 VAL A CA 1
ATOM 1076 C C . VAL A 1 137 ? 2.314 2.35 -0.536 1 97.06 137 VAL A C 1
ATOM 1078 O O . VAL A 1 137 ? 3.297 2.838 -1.098 1 97.06 137 VAL A O 1
ATOM 1081 N N . ALA A 1 138 ? 1.093 2.73 -0.75 1 94.88 138 ALA A N 1
ATOM 1082 C CA . ALA A 1 138 ? 0.822 3.816 -1.688 1 94.88 138 ALA A CA 1
ATOM 1083 C C . ALA A 1 138 ? 0.139 4.988 -0.989 1 94.88 138 ALA A C 1
ATOM 1085 O O . ALA A 1 138 ? -0.739 4.793 -0.146 1 94.88 138 ALA A O 1
ATOM 1086 N N . PRO A 1 139 ? 0.481 6.176 -1.353 1 97.5 139 PRO A N 1
ATOM 1087 C CA . PRO A 1 139 ? -0.195 7.328 -0.75 1 97.5 139 PRO A CA 1
ATOM 1088 C C . PRO A 1 139 ? -1.581 7.574 -1.343 1 97.5 139 PRO A C 1
ATOM 1090 O O . PRO A 1 139 ? -1.799 7.332 -2.533 1 97.5 139 PRO A O 1
ATOM 1093 N N . ASP A 1 140 ? -2.43 8.039 -0.556 1 97.88 140 ASP A N 1
ATOM 1094 C CA . ASP A 1 140 ? -3.754 8.484 -0.979 1 97.88 140 ASP A CA 1
ATOM 1095 C C . ASP A 1 140 ? -3.748 9.969 -1.331 1 97.88 140 ASP A C 1
ATOM 1097 O O . ASP A 1 140 ? -4.531 10.414 -2.17 1 97.88 140 ASP A O 1
ATOM 1101 N N . TYR A 1 141 ? -2.904 10.695 -0.641 1 98.62 141 TYR A N 1
ATOM 1102 C CA . TYR A 1 141 ? -2.732 12.125 -0.852 1 98.62 141 TYR A CA 1
ATOM 1103 C C . TYR A 1 141 ? -1.263 12.477 -1.048 1 98.62 141 TYR A C 1
ATOM 1105 O O . TYR A 1 141 ? -0.407 12.047 -0.271 1 98.62 141 TYR A O 1
ATOM 1113 N N . THR A 1 142 ? -1.026 13.227 -2.121 1 98.5 142 THR A N 1
ATOM 1114 C CA . THR A 1 142 ? 0.339 13.648 -2.41 1 98.5 142 THR A CA 1
ATOM 1115 C C . THR A 1 142 ? 0.389 15.141 -2.719 1 98.5 142 THR A C 1
ATOM 1117 O O . THR A 1 142 ? -0.433 15.648 -3.482 1 98.5 142 THR A O 1
ATOM 1120 N N . GLY A 1 143 ? 1.302 15.781 -2.059 1 98.38 143 GLY A N 1
ATOM 1121 C CA . GLY A 1 143 ? 1.479 17.188 -2.387 1 98.38 143 GLY A CA 1
ATOM 1122 C C . GLY A 1 143 ? 2.121 17.406 -3.744 1 98.38 143 GLY A C 1
ATOM 1123 O O . GLY A 1 143 ? 1.634 18.203 -4.543 1 98.38 143 GLY A O 1
ATOM 1124 N N . TYR A 1 144 ? 3.219 16.656 -3.912 1 96.94 144 TYR A N 1
ATOM 1125 C CA . TYR A 1 144 ? 4.02 16.859 -5.117 1 96.94 144 TYR A CA 1
ATOM 1126 C C . TYR A 1 144 ? 4.699 15.562 -5.535 1 96.94 144 TYR A C 1
ATOM 1128 O O . TYR A 1 144 ? 5.352 14.906 -4.723 1 96.94 144 TYR A O 1
ATOM 1136 N N . GLU A 1 145 ? 4.477 15.148 -6.836 1 96.12 145 GLU A N 1
ATOM 1137 C CA . GLU A 1 145 ? 5.172 14.008 -7.418 1 96.12 145 GLU A CA 1
ATOM 1138 C C . GLU A 1 145 ? 6.508 14.422 -8.023 1 96.12 145 GLU A C 1
ATOM 1140 O O . GLU A 1 145 ? 6.57 15.352 -8.828 1 96.12 145 GLU A O 1
ATOM 1145 N N . LEU A 1 146 ? 7.562 13.742 -7.637 1 90.94 146 LEU A N 1
ATOM 1146 C CA . LEU A 1 146 ? 8.891 14.125 -8.109 1 90.94 146 LEU A CA 1
ATOM 1147 C C . LEU A 1 146 ? 9.633 12.922 -8.68 1 90.94 146 LEU A C 1
ATOM 1149 O O . LEU A 1 146 ? 9.938 11.977 -7.945 1 90.94 146 LEU A O 1
ATOM 1153 N N . ALA A 1 147 ? 9.836 12.836 -9.883 1 85.19 147 ALA A N 1
ATOM 1154 C CA . ALA A 1 147 ? 10.672 11.82 -10.516 1 85.19 147 ALA A CA 1
ATOM 1155 C C . ALA A 1 147 ? 12.156 12.133 -10.32 1 85.19 147 ALA A C 1
ATOM 1157 O O . ALA A 1 147 ? 12.625 13.195 -10.727 1 85.19 147 ALA A O 1
ATOM 1158 N N . THR A 1 148 ? 12.867 11.375 -9.555 1 81.19 148 THR A N 1
ATOM 1159 C CA . THR A 1 148 ? 14.281 11.641 -9.297 1 81.19 148 THR A CA 1
ATOM 1160 C C . THR A 1 148 ? 15.117 10.383 -9.523 1 81.19 148 THR A C 1
ATOM 1162 O O . THR A 1 148 ? 14.57 9.289 -9.695 1 81.19 148 THR A O 1
ATOM 1165 N N . THR A 1 149 ? 16.328 10.68 -9.586 1 81.31 149 THR A N 1
ATOM 1166 C CA . THR A 1 149 ? 17.25 9.539 -9.555 1 81.31 149 THR A CA 1
ATOM 1167 C C . THR A 1 149 ? 17.484 9.078 -8.125 1 81.31 149 THR A C 1
ATOM 1169 O O . THR A 1 149 ? 17.203 9.812 -7.172 1 81.31 149 THR A O 1
ATOM 1172 N N . LEU A 1 150 ? 18.016 7.934 -7.965 1 81.38 150 LEU A N 1
ATOM 1173 C CA . LEU A 1 150 ? 18.266 7.34 -6.656 1 81.38 150 LEU A CA 1
ATOM 1174 C C . LEU A 1 150 ? 19.344 8.125 -5.902 1 81.38 150 LEU A C 1
ATOM 1176 O O . LEU A 1 150 ? 19.328 8.164 -4.668 1 81.38 150 LEU A O 1
ATOM 1180 N N . SER A 1 151 ? 20.125 8.789 -6.613 1 83.94 151 SER A N 1
ATOM 1181 C CA . SER A 1 151 ? 21.266 9.461 -5.992 1 83.94 151 SER A CA 1
ATOM 1182 C C . SER A 1 151 ? 20.875 10.836 -5.469 1 83.94 151 SER A C 1
ATOM 1184 O O . SER A 1 151 ? 21.578 11.414 -4.641 1 83.94 151 SER A O 1
ATOM 1186 N N . GLU A 1 152 ? 19.828 11.312 -5.965 1 88.5 152 GLU A N 1
ATOM 1187 C CA . GLU A 1 152 ? 19.375 12.633 -5.523 1 88.5 152 GLU A CA 1
ATOM 1188 C C . GLU A 1 152 ? 18.703 12.555 -4.156 1 88.5 152 GLU A C 1
ATOM 1190 O O . GLU A 1 152 ? 18.047 11.555 -3.83 1 88.5 152 GLU A O 1
ATOM 1195 N N . HIS A 1 153 ? 18.812 13.617 -3.393 1 90.94 153 HIS A N 1
ATOM 1196 C CA . HIS A 1 153 ? 18.234 13.703 -2.055 1 90.94 153 HIS A CA 1
ATOM 1197 C C . HIS A 1 153 ? 17.25 14.859 -1.946 1 90.94 153 HIS A C 1
ATOM 1199 O O . HIS A 1 153 ? 17.438 15.898 -2.582 1 90.94 153 HIS A O 1
ATOM 1205 N N . ILE A 1 154 ? 16.234 14.602 -1.137 1 92.38 154 ILE A N 1
ATOM 1206 C CA . ILE A 1 154 ? 15.203 15.609 -0.914 1 92.38 154 ILE A CA 1
ATOM 1207 C C . ILE A 1 154 ? 15.258 16.094 0.534 1 92.38 154 ILE A C 1
ATOM 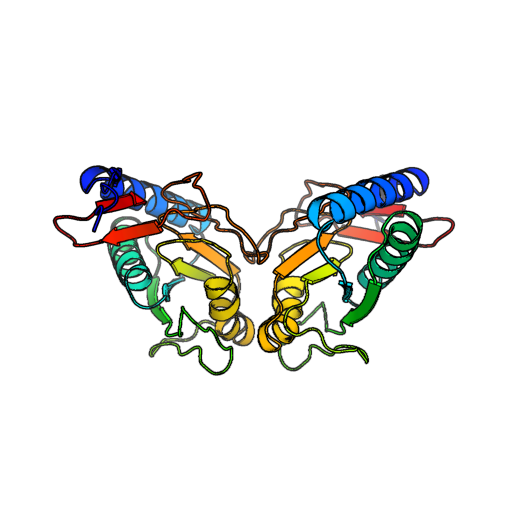1209 O O . ILE A 1 154 ? 15.398 15.289 1.458 1 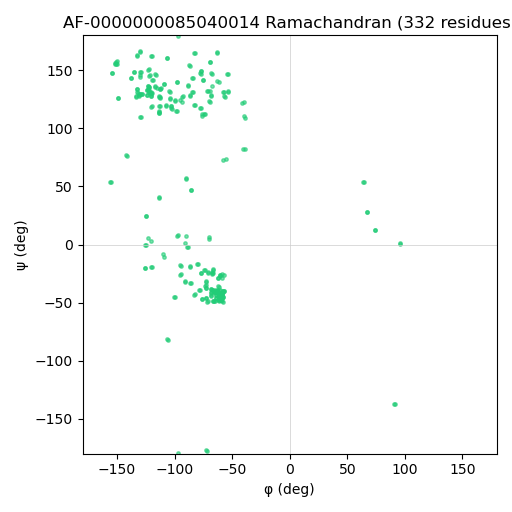92.38 154 ILE A O 1
ATOM 1213 N N . THR A 1 155 ? 15.195 17.406 0.689 1 94.81 155 THR A N 1
ATOM 1214 C CA . THR A 1 155 ? 15.086 17.984 2.021 1 94.81 155 THR A CA 1
ATOM 1215 C C . THR A 1 155 ? 13.805 18.812 2.145 1 94.81 155 THR A C 1
ATOM 1217 O O . THR A 1 155 ? 13.531 19.672 1.298 1 94.81 155 THR A O 1
ATOM 1220 N N . VAL A 1 156 ? 13.078 18.562 3.182 1 96.81 156 VAL A N 1
ATOM 1221 C CA . VAL A 1 156 ? 11.836 19.281 3.447 1 96.81 156 VAL A CA 1
ATOM 1222 C C . VAL A 1 156 ? 11.992 20.125 4.711 1 96.81 156 VAL A C 1
ATOM 1224 O O . VAL A 1 156 ? 12.469 19.641 5.738 1 96.81 156 VAL A O 1
ATOM 1227 N N . ASN A 1 157 ? 11.703 21.297 4.605 1 96.44 157 ASN A N 1
ATOM 1228 C CA . ASN A 1 157 ? 11.586 22.234 5.727 1 96.44 157 ASN A CA 1
ATOM 1229 C C . ASN A 1 157 ? 10.18 22.828 5.805 1 96.44 157 ASN A C 1
ATOM 1231 O O . ASN A 1 157 ? 9.766 23.562 4.906 1 96.44 157 ASN A O 1
ATOM 1235 N N . LEU A 1 158 ? 9.484 22.578 6.93 1 96.56 158 LEU A N 1
ATOM 1236 C CA . LEU A 1 158 ? 8.102 23.031 7.039 1 96.56 158 LEU A CA 1
ATOM 1237 C C . LEU A 1 158 ? 7.965 24.109 8.109 1 96.56 158 LEU A C 1
ATOM 1239 O O . LEU A 1 158 ? 6.965 24.156 8.836 1 96.56 158 LEU A O 1
ATOM 1243 N N . ASP A 1 159 ? 8.93 24.938 8.102 1 91.31 159 ASP A N 1
ATOM 1244 C CA . ASP A 1 159 ? 8.836 26.125 8.93 1 91.31 159 ASP A CA 1
ATOM 1245 C C . ASP A 1 159 ? 7.594 26.953 8.578 1 91.31 159 ASP A C 1
ATOM 1247 O O . ASP A 1 159 ? 7.32 27.203 7.406 1 91.31 159 ASP A O 1
ATOM 1251 N N . PRO A 1 160 ? 6.816 27.344 9.547 1 88 160 PRO A N 1
ATOM 1252 C CA . PRO A 1 160 ? 5.547 28.031 9.289 1 88 160 PRO A CA 1
ATOM 1253 C C . PRO A 1 160 ? 5.715 29.297 8.461 1 88 160 PRO A C 1
ATOM 1255 O O . PRO A 1 160 ? 4.797 29.688 7.738 1 88 160 PRO A O 1
ATOM 1258 N N . GLU A 1 161 ? 6.848 29.938 8.492 1 90.44 161 GLU A N 1
ATOM 1259 C CA . GLU A 1 161 ? 7.008 31.219 7.809 1 90.44 161 GLU A CA 1
ATOM 1260 C C . GLU A 1 161 ? 7.906 31.078 6.586 1 90.44 161 GLU A C 1
ATOM 1262 O O . GLU A 1 161 ? 7.973 31.984 5.75 1 90.44 161 GLU A O 1
ATOM 1267 N N . ASP A 1 162 ? 8.57 29.953 6.426 1 94.12 162 ASP A N 1
ATOM 1268 C CA . ASP A 1 162 ? 9.555 29.812 5.355 1 94.12 162 ASP A CA 1
ATOM 1269 C C . ASP A 1 162 ? 9.742 28.344 4.969 1 94.12 162 ASP A C 1
ATOM 1271 O O . ASP A 1 162 ? 10.867 27.844 4.949 1 94.12 162 ASP A O 1
ATOM 1275 N N . SER A 1 163 ? 8.633 27.672 4.645 1 96.25 163 SER A N 1
ATOM 1276 C CA . SER A 1 163 ? 8.703 26.266 4.25 1 96.25 163 SER A CA 1
ATOM 1277 C C . SER A 1 163 ? 9.242 26.125 2.83 1 96.25 163 SER A C 1
ATOM 1279 O O . SER A 1 163 ? 8.977 26.969 1.968 1 96.25 163 SER A O 1
ATOM 1281 N N . THR A 1 164 ? 10.07 25.094 2.598 1 96.75 164 THR A N 1
ATOM 1282 C CA . THR A 1 164 ? 10.656 24.844 1.287 1 96.75 164 THR A CA 1
ATOM 1283 C C . THR A 1 164 ? 10.945 23.359 1.093 1 96.75 164 THR A C 1
ATOM 1285 O O . THR A 1 164 ? 11.055 22.609 2.066 1 96.75 164 THR A O 1
ATOM 1288 N N . VAL A 1 165 ? 10.984 22.969 -0.108 1 96.25 165 VAL A N 1
ATOM 1289 C CA . VAL A 1 165 ? 11.484 21.656 -0.51 1 96.25 165 VAL A CA 1
ATOM 1290 C C . VAL A 1 165 ? 12.633 21.812 -1.501 1 96.25 165 VAL A C 1
ATOM 1292 O O . VAL A 1 165 ? 12.531 22.578 -2.465 1 96.25 165 VAL A O 1
ATOM 1295 N N . HIS A 1 166 ? 13.734 21.047 -1.246 1 95.75 166 HIS A N 1
ATOM 1296 C CA . HIS A 1 166 ? 14.906 21.141 -2.107 1 95.75 166 HIS A CA 1
ATOM 1297 C C . HIS A 1 166 ? 15.359 19.766 -2.58 1 95.75 166 HIS A C 1
ATOM 1299 O O . HIS A 1 166 ? 15.188 18.766 -1.868 1 95.75 166 HIS A O 1
ATOM 1305 N N . LEU A 1 167 ? 15.898 19.75 -3.758 1 92.25 167 LEU A N 1
ATOM 1306 C CA . LEU A 1 167 ? 16.562 18.594 -4.328 1 92.25 167 LEU A CA 1
ATOM 1307 C C . LEU A 1 167 ? 18.062 18.797 -4.402 1 92.25 167 LEU A C 1
ATOM 1309 O O . LEU A 1 167 ? 18.531 19.875 -4.793 1 92.25 167 LEU A O 1
ATOM 1313 N N . HIS A 1 168 ? 18.938 17.734 -4.047 1 91.75 168 HIS A N 1
ATOM 1314 C CA . HIS A 1 168 ? 20.391 17.875 -4.156 1 91.75 168 HIS A CA 1
ATOM 1315 C C . HIS A 1 168 ? 21.062 16.5 -4.223 1 91.75 168 HIS A C 1
ATOM 1317 O O . HIS A 1 168 ? 20.469 15.492 -3.832 1 91.75 168 HIS A O 1
ATOM 1323 N N . MET B 1 1 ? -35.312 -17.438 -3.699 1 38.59 1 MET B N 1
ATOM 1324 C CA . MET B 1 1 ? -33.844 -17.453 -3.588 1 38.59 1 MET B CA 1
ATOM 1325 C C . MET B 1 1 ? -33.219 -16.938 -4.867 1 38.59 1 MET B C 1
ATOM 1327 O O . MET B 1 1 ? -33 -17.703 -5.812 1 38.59 1 MET B O 1
ATOM 1331 N N . THR B 1 2 ? -33.5 -15.75 -5.25 1 46.75 2 THR B N 1
ATOM 1332 C CA . THR B 1 2 ? -33.125 -15.242 -6.562 1 46.75 2 THR B CA 1
ATOM 1333 C C . THR B 1 2 ? -31.609 -15.336 -6.758 1 46.75 2 THR B C 1
ATOM 1335 O O . THR B 1 2 ? -30.844 -14.68 -6.047 1 46.75 2 THR B O 1
ATOM 1338 N N . GLN B 1 3 ? -31.156 -16.516 -6.945 1 52.19 3 GLN B N 1
ATOM 1339 C CA . GLN B 1 3 ? -29.75 -16.812 -7.238 1 52.19 3 GLN B CA 1
ATOM 1340 C C . GLN B 1 3 ? -29.156 -15.766 -8.188 1 52.19 3 GLN B C 1
ATOM 1342 O O . GLN B 1 3 ? -29.609 -15.648 -9.336 1 52.19 3 GLN B O 1
ATOM 1347 N N . LYS B 1 4 ? -28.766 -14.641 -7.535 1 59.38 4 LYS B N 1
ATOM 1348 C CA . LYS B 1 4 ? -28.203 -13.617 -8.406 1 59.38 4 LYS B CA 1
ATOM 1349 C C . LYS B 1 4 ? -27.312 -14.234 -9.477 1 59.38 4 LYS B C 1
ATOM 1351 O O . LYS B 1 4 ? -26.484 -15.102 -9.188 1 59.38 4 LYS B O 1
ATOM 1356 N N . ALA B 1 5 ? -27.656 -14.25 -10.719 1 75.56 5 ALA B N 1
ATOM 1357 C CA . ALA B 1 5 ? -27 -14.781 -11.906 1 75.56 5 ALA B CA 1
ATOM 1358 C C . ALA B 1 5 ? -25.5 -14.492 -11.875 1 75.56 5 ALA B C 1
ATOM 1360 O O . ALA B 1 5 ? -25.078 -13.398 -11.5 1 75.56 5 ALA B O 1
ATOM 1361 N N . LYS B 1 6 ? -24.547 -15.617 -11.945 1 87.56 6 LYS B N 1
ATOM 1362 C CA . LYS B 1 6 ? -23.094 -15.531 -12.008 1 87.56 6 LYS B CA 1
ATOM 1363 C C . LYS B 1 6 ? -22.625 -15.156 -13.406 1 87.56 6 LYS B C 1
ATOM 1365 O O . LYS B 1 6 ? -23.031 -15.766 -14.391 1 87.56 6 LYS B O 1
ATOM 1370 N N . ILE B 1 7 ? -22.016 -14.055 -13.453 1 92.62 7 ILE B N 1
ATOM 1371 C CA . ILE B 1 7 ? -21.438 -13.578 -14.711 1 92.62 7 ILE B CA 1
ATOM 1372 C C . ILE B 1 7 ? -19.969 -13.992 -14.805 1 92.62 7 ILE B C 1
ATOM 1374 O O . ILE B 1 7 ? -19.188 -13.734 -13.891 1 92.62 7 ILE B O 1
ATOM 1378 N N . LEU B 1 8 ? -19.656 -14.688 -15.828 1 95.31 8 LEU B N 1
ATOM 1379 C CA . LEU B 1 8 ? -18.266 -15.094 -16.062 1 95.31 8 LEU B CA 1
ATOM 1380 C C . LEU B 1 8 ? -17.406 -13.891 -16.422 1 95.31 8 LEU B C 1
ATOM 1382 O O . LEU B 1 8 ? -17.672 -13.211 -17.422 1 95.31 8 LEU B O 1
ATOM 1386 N N . VAL B 1 9 ? -16.359 -13.68 -15.625 1 95.44 9 VAL B N 1
ATOM 1387 C CA . VAL B 1 9 ? -15.484 -12.531 -15.836 1 95.44 9 VAL B CA 1
ATOM 1388 C C . VAL B 1 9 ? -14.219 -12.969 -16.578 1 95.44 9 VAL B C 1
ATOM 1390 O O . VAL B 1 9 ? -13.766 -12.297 -17.5 1 95.44 9 VAL B O 1
ATOM 1393 N N . LEU B 1 10 ? -13.617 -14.07 -16.172 1 97.12 10 LEU B N 1
ATOM 1394 C CA . LEU B 1 10 ? -12.453 -14.695 -16.797 1 97.12 10 LEU B CA 1
ATOM 1395 C C . LEU B 1 10 ? -12.672 -16.188 -16.969 1 97.12 10 LEU B C 1
ATOM 1397 O O . LEU B 1 10 ? -13.078 -16.875 -16.047 1 97.12 10 LEU B O 1
ATOM 1401 N N . ASN B 1 11 ? -12.328 -16.625 -18.156 1 97.12 11 ASN B N 1
ATOM 1402 C CA . ASN B 1 11 ? -12.336 -18.062 -18.359 1 97.12 11 ASN B CA 1
ATOM 1403 C C . ASN B 1 11 ? -10.945 -18.656 -18.188 1 97.12 11 ASN B C 1
ATOM 1405 O O . ASN B 1 11 ? -9.977 -17.938 -17.938 1 97.12 11 ASN B O 1
ATOM 1409 N N . HIS B 1 12 ? -10.914 -19.953 -18.375 1 97.69 12 HIS B N 1
ATOM 1410 C CA . HIS B 1 12 ? -9.672 -20.688 -18.125 1 97.69 12 HIS B CA 1
ATOM 1411 C C . HIS B 1 12 ? -8.547 -20.172 -19.016 1 97.69 12 HIS B C 1
ATOM 1413 O O . HIS B 1 12 ? -7.434 -19.922 -18.547 1 97.69 12 HIS B O 1
ATOM 1419 N N . HIS B 1 13 ? -8.844 -20.047 -20.234 1 97.5 13 HIS B N 1
ATOM 1420 C CA . HIS B 1 13 ? -7.836 -19.609 -21.203 1 97.5 13 HIS B CA 1
ATOM 1421 C C . HIS B 1 13 ? -7.32 -18.219 -20.844 1 97.5 13 HIS B C 1
ATOM 1423 O O . HIS B 1 13 ? -6.109 -17.969 -20.859 1 97.5 13 HIS B O 1
ATOM 1429 N N . GLN B 1 14 ? -8.211 -17.328 -20.469 1 97.62 14 GLN B N 1
ATOM 1430 C CA . GLN B 1 14 ? -7.852 -15.977 -20.078 1 97.62 14 GLN B CA 1
ATOM 1431 C C . GLN B 1 14 ? -6.977 -15.961 -18.828 1 97.62 14 GLN B C 1
ATOM 1433 O O . GLN B 1 14 ? -6.016 -15.195 -18.75 1 97.62 14 GLN B O 1
ATOM 1438 N N . ILE B 1 15 ? -7.27 -16.781 -17.922 1 98.12 15 ILE B N 1
ATOM 1439 C CA . ILE B 1 15 ? -6.496 -16.844 -16.688 1 98.12 15 ILE B CA 1
ATOM 1440 C C . ILE B 1 15 ? -5.078 -17.328 -17 1 98.12 15 ILE B C 1
ATOM 1442 O O . ILE B 1 15 ? -4.105 -16.781 -16.469 1 98.12 15 ILE B O 1
ATOM 1446 N N . GLN B 1 16 ? -4.973 -18.297 -17.875 1 97.56 16 GLN B N 1
ATOM 1447 C CA . GLN B 1 16 ? -3.652 -18.797 -18.25 1 97.56 16 GLN B CA 1
ATOM 1448 C C . GLN B 1 16 ? -2.83 -17.703 -18.922 1 97.56 16 GLN B C 1
ATOM 1450 O O . GLN B 1 16 ? -1.627 -17.578 -18.688 1 97.56 16 GLN B O 1
ATOM 1455 N N . GLN B 1 17 ? -3.479 -16.953 -19.703 1 98.06 17 GLN B N 1
ATOM 1456 C CA . GLN B 1 17 ? -2.814 -15.828 -20.359 1 98.06 17 GLN B CA 1
ATOM 1457 C C . GLN B 1 17 ? -2.336 -14.797 -19.344 1 98.06 17 GLN B C 1
ATOM 1459 O O . GLN B 1 17 ? -1.229 -14.266 -19.453 1 98.06 17 GLN B O 1
ATOM 1464 N N . LYS B 1 18 ? -3.182 -14.547 -18.453 1 98.25 18 LYS B N 1
ATOM 1465 C CA . LYS B 1 18 ? -2.816 -13.586 -17.406 1 98.25 18 LYS B CA 1
ATOM 1466 C C . LYS B 1 18 ? -1.629 -14.086 -16.594 1 98.25 18 LYS B C 1
ATOM 1468 O O . LYS B 1 18 ? -0.719 -13.312 -16.281 1 98.25 18 LYS B O 1
ATOM 1473 N N . ILE B 1 19 ? -1.631 -15.336 -16.281 1 98.19 19 ILE B N 1
ATOM 1474 C CA . ILE B 1 19 ? -0.533 -15.93 -15.531 1 98.19 19 ILE B CA 1
ATOM 1475 C C . ILE B 1 19 ? 0.77 -15.789 -16.312 1 98.19 19 ILE B C 1
ATOM 1477 O O . ILE B 1 19 ? 1.791 -15.375 -15.758 1 98.19 19 ILE B O 1
ATOM 1481 N N . THR B 1 20 ? 0.692 -16.078 -17.547 1 98.25 20 THR B N 1
ATOM 1482 C CA . THR B 1 20 ? 1.873 -15.969 -18.406 1 98.25 20 THR B CA 1
ATOM 1483 C C . THR B 1 20 ? 2.381 -14.531 -18.453 1 98.25 20 THR B C 1
ATOM 1485 O O . THR B 1 20 ? 3.57 -14.281 -18.234 1 98.25 20 THR B O 1
ATOM 1488 N N . ARG B 1 21 ? 1.529 -13.641 -18.672 1 98.56 21 ARG B N 1
ATOM 1489 C CA . ARG B 1 21 ? 1.899 -12.227 -18.734 1 98.56 21 ARG B CA 1
ATOM 1490 C C . ARG B 1 21 ? 2.553 -11.773 -17.438 1 98.56 21 ARG B C 1
ATOM 1492 O O . ARG B 1 21 ? 3.619 -11.156 -17.453 1 98.56 21 ARG B O 1
ATOM 1499 N N . ILE B 1 22 ? 1.914 -12.086 -16.359 1 98.75 22 ILE B N 1
ATOM 1500 C CA . ILE B 1 22 ? 2.393 -11.648 -15.047 1 98.75 22 ILE B CA 1
ATOM 1501 C C . ILE B 1 22 ? 3.758 -12.273 -14.766 1 98.75 22 ILE B C 1
ATOM 1503 O O . ILE B 1 22 ? 4.648 -11.617 -14.219 1 98.75 22 ILE B O 1
ATOM 1507 N N . ALA B 1 23 ? 3.93 -13.508 -15.125 1 98.38 23 ALA B N 1
ATOM 1508 C CA . ALA B 1 23 ? 5.207 -14.188 -14.906 1 98.38 23 ALA B CA 1
ATOM 1509 C C . ALA B 1 23 ? 6.34 -13.453 -15.633 1 98.38 23 ALA B C 1
ATOM 1511 O O . ALA B 1 23 ? 7.414 -13.258 -15.062 1 98.38 23 ALA B O 1
ATOM 1512 N N . PHE B 1 24 ? 6.074 -13.062 -16.797 1 98.38 24 PHE B N 1
ATOM 1513 C CA . PHE B 1 24 ? 7.098 -12.344 -17.547 1 98.38 24 PHE B CA 1
ATOM 1514 C C . PHE B 1 24 ? 7.359 -10.977 -16.922 1 98.38 24 PHE B C 1
ATOM 1516 O O . PHE B 1 24 ? 8.5 -10.508 -16.906 1 98.38 24 PHE B O 1
ATOM 1523 N N . GLU B 1 25 ? 6.309 -10.344 -16.469 1 98.31 25 GLU B N 1
ATOM 1524 C CA . GLU B 1 25 ? 6.48 -9.07 -15.781 1 98.31 25 GLU B CA 1
ATOM 1525 C C . GLU B 1 25 ? 7.367 -9.219 -14.547 1 98.31 25 GLU B C 1
ATOM 1527 O O . GLU B 1 25 ? 8.289 -8.43 -14.336 1 98.31 25 GLU B O 1
ATOM 1532 N N . ILE B 1 26 ? 7.082 -10.227 -13.773 1 98.19 26 ILE B N 1
ATOM 1533 C CA . ILE B 1 26 ? 7.852 -10.5 -12.562 1 98.19 26 ILE B CA 1
ATOM 1534 C C . ILE B 1 26 ? 9.312 -10.758 -12.93 1 98.19 26 ILE B C 1
ATOM 1536 O O . ILE B 1 26 ? 10.219 -10.219 -12.305 1 98.19 26 ILE B O 1
ATOM 1540 N N . TYR B 1 27 ? 9.539 -11.555 -13.945 1 97.38 27 TYR B N 1
ATOM 1541 C CA . TYR B 1 27 ? 10.891 -11.891 -14.391 1 97.38 27 TYR B CA 1
ATOM 1542 C C . TYR B 1 27 ? 11.656 -10.641 -14.789 1 97.38 27 TYR B C 1
ATOM 1544 O O . TYR B 1 27 ? 12.781 -10.422 -14.344 1 97.38 27 TYR B O 1
ATOM 1552 N N . GLU B 1 28 ? 11.016 -9.797 -15.5 1 96.56 28 GLU B N 1
ATOM 1553 C CA . GLU B 1 28 ? 11.648 -8.57 -15.984 1 96.56 28 GLU B CA 1
ATOM 1554 C C . GLU B 1 28 ? 12.023 -7.648 -14.828 1 96.56 28 GLU B C 1
ATOM 1556 O O . GLU B 1 28 ? 13.109 -7.062 -14.828 1 96.56 28 GLU B O 1
ATOM 1561 N N . ARG B 1 29 ? 11.195 -7.535 -13.867 1 95.31 29 ARG B N 1
ATOM 1562 C CA . ARG B 1 29 ? 11.383 -6.59 -12.766 1 95.31 29 ARG B CA 1
ATOM 1563 C C . ARG B 1 29 ? 12.367 -7.133 -11.734 1 95.31 29 ARG B C 1
ATOM 1565 O O . ARG B 1 29 ? 12.875 -6.383 -10.898 1 95.31 29 ARG B O 1
ATOM 1572 N N . ASN B 1 30 ? 12.586 -8.445 -11.836 1 94.62 30 ASN B N 1
ATOM 1573 C CA . ASN B 1 30 ? 13.445 -9.07 -10.828 1 94.62 30 ASN B CA 1
ATOM 1574 C C . ASN B 1 30 ? 14.609 -9.82 -11.477 1 94.62 30 ASN B C 1
ATOM 1576 O O . ASN B 1 30 ? 15.125 -10.781 -10.906 1 94.62 30 ASN B O 1
ATOM 1580 N N . ALA B 1 31 ? 15.016 -9.492 -12.625 1 89.69 31 ALA B N 1
ATOM 1581 C CA . ALA B 1 31 ? 16.016 -10.195 -13.414 1 89.69 31 ALA B CA 1
ATOM 1582 C C . ALA B 1 31 ? 17.359 -10.234 -12.688 1 89.69 31 ALA B C 1
ATOM 1584 O O . ALA B 1 31 ? 18.141 -11.172 -12.875 1 89.69 31 ALA B O 1
ATOM 1585 N N . GLY B 1 32 ? 17.656 -9.305 -11.812 1 88.25 32 GLY B N 1
ATOM 1586 C CA . GLY B 1 32 ? 18.938 -9.25 -11.117 1 88.25 32 GLY B CA 1
ATOM 1587 C C . GLY B 1 32 ? 18.938 -10.047 -9.828 1 88.25 32 GLY B C 1
ATOM 1588 O O . GLY B 1 32 ? 20 -10.227 -9.211 1 88.25 32 GLY B O 1
ATOM 1589 N N . GLU B 1 33 ? 17.828 -10.609 -9.523 1 90.81 33 GLU B N 1
ATOM 1590 C CA . GLU B 1 33 ? 17.719 -11.352 -8.273 1 90.81 33 GLU B CA 1
ATOM 1591 C C . GLU B 1 33 ? 18.234 -12.781 -8.43 1 90.81 33 GLU B C 1
ATOM 1593 O O . GLU B 1 33 ? 18.016 -13.406 -9.477 1 90.81 33 GLU B O 1
ATOM 1598 N N . LYS B 1 34 ? 18.875 -13.289 -7.391 1 92.19 34 LYS B N 1
ATOM 1599 C CA . LYS B 1 34 ? 19.297 -14.688 -7.375 1 92.19 34 LYS B CA 1
ATOM 1600 C C . LYS B 1 34 ? 18.188 -15.594 -6.863 1 92.19 34 LYS B C 1
ATOM 1602 O O . LYS B 1 34 ? 18.078 -16.75 -7.293 1 92.19 34 LYS B O 1
ATOM 1607 N N . GLN B 1 35 ? 17.469 -15.023 -5.984 1 95.19 35 GLN B N 1
ATOM 1608 C CA . GLN B 1 35 ? 16.375 -15.766 -5.375 1 95.19 35 GLN B CA 1
ATOM 1609 C C . GLN B 1 35 ? 15.125 -14.898 -5.242 1 95.19 35 GLN B C 1
ATOM 1611 O O . GLN B 1 35 ? 15.227 -13.695 -4.977 1 95.19 35 GLN B O 1
ATOM 1616 N N . LEU B 1 36 ? 14.016 -15.5 -5.441 1 96.75 36 LEU B N 1
ATOM 1617 C CA . LEU B 1 36 ? 12.727 -14.844 -5.262 1 96.75 36 LEU B CA 1
ATOM 1618 C C . LEU B 1 36 ? 11.789 -15.711 -4.414 1 96.75 36 LEU B C 1
ATOM 1620 O O . LEU B 1 36 ? 11.672 -16.906 -4.645 1 96.75 36 LEU B O 1
ATOM 1624 N N . THR B 1 37 ? 11.266 -15.094 -3.42 1 98.12 37 THR B N 1
ATOM 1625 C CA . THR B 1 37 ? 10.297 -15.789 -2.588 1 98.12 37 THR B CA 1
ATOM 1626 C C . THR B 1 37 ? 8.875 -15.398 -2.98 1 98.12 37 THR B C 1
ATOM 1628 O O . THR B 1 37 ? 8.539 -14.211 -3.021 1 98.12 37 THR B O 1
ATOM 1631 N N . ILE B 1 38 ? 8.109 -16.406 -3.309 1 98.69 38 ILE B N 1
ATOM 1632 C CA . ILE B 1 38 ? 6.691 -16.219 -3.598 1 98.69 38 ILE B CA 1
ATOM 1633 C C . ILE B 1 38 ? 5.859 -16.672 -2.404 1 98.69 38 ILE B C 1
ATOM 1635 O O . ILE B 1 38 ? 5.914 -17.844 -2.01 1 98.69 38 ILE B O 1
ATOM 1639 N N . ALA B 1 39 ? 5.145 -15.734 -1.809 1 98.81 39 ALA B N 1
ATOM 1640 C CA . ALA B 1 39 ? 4.352 -16.031 -0.621 1 98.81 39 ALA B CA 1
ATOM 1641 C C . ALA B 1 39 ? 2.857 -15.906 -0.912 1 98.81 39 ALA B C 1
ATOM 1643 O O . ALA B 1 39 ? 2.357 -14.805 -1.138 1 98.81 39 ALA B O 1
ATOM 1644 N N . GLY B 1 40 ? 2.156 -17.016 -0.84 1 98.75 40 GLY B N 1
ATOM 1645 C CA . GLY B 1 40 ? 0.738 -17.031 -1.161 1 98.75 40 GLY B CA 1
ATOM 1646 C C . GLY B 1 40 ? -0.149 -17.125 0.065 1 98.75 40 GLY B C 1
ATOM 1647 O O . GLY B 1 40 ? 0.096 -17.953 0.955 1 98.75 40 GLY B O 1
ATOM 1648 N N . LEU B 1 41 ? -1.162 -16.266 0.131 1 97.69 41 LEU B N 1
ATOM 1649 C CA . LEU B 1 41 ? -2.145 -16.344 1.206 1 97.69 41 LEU B CA 1
ATOM 1650 C C . LEU B 1 41 ? -3 -17.594 1.079 1 97.69 41 LEU B C 1
ATOM 1652 O O . LEU B 1 41 ? -3.367 -17.984 -0.029 1 97.69 41 LEU B O 1
ATOM 1656 N N . THR B 1 42 ? -3.439 -18.172 2.154 1 95.19 42 THR B N 1
ATOM 1657 C CA . THR B 1 42 ? -4.184 -19.438 2.188 1 95.19 42 THR B CA 1
ATOM 1658 C C . THR B 1 42 ? -5.414 -19.359 1.287 1 95.19 42 THR B C 1
ATOM 1660 O O . THR B 1 42 ? -6.047 -18.297 1.184 1 95.19 42 THR B O 1
ATOM 1663 N N . GLY B 1 43 ? -5.789 -20.562 0.655 1 95.56 43 GLY B N 1
ATOM 1664 C CA . GLY B 1 43 ? -6.887 -20.625 -0.295 1 95.56 43 GLY B CA 1
ATOM 1665 C C . GLY B 1 43 ? -6.449 -20.406 -1.729 1 95.56 43 GLY B C 1
ATOM 1666 O O . GLY B 1 43 ? -5.422 -20.922 -2.162 1 95.56 43 GLY B O 1
ATOM 1667 N N . MET B 1 44 ? -7.215 -19.625 -2.457 1 97.06 44 MET B N 1
ATOM 1668 C CA . MET B 1 44 ? -6.941 -19.422 -3.877 1 97.06 44 MET B CA 1
ATOM 1669 C C . MET B 1 44 ? -5.691 -18.578 -4.074 1 97.06 44 MET B C 1
ATOM 1671 O O . MET B 1 44 ? -5.043 -18.641 -5.121 1 97.06 44 MET B O 1
ATOM 1675 N N . GLY B 1 45 ? -5.375 -17.781 -3.055 1 98 45 GLY B N 1
ATOM 1676 C CA . GLY B 1 45 ? -4.121 -17.047 -3.123 1 98 45 GLY B CA 1
ATOM 1677 C C . GLY B 1 45 ? -2.904 -17.953 -3.186 1 98 45 GLY B C 1
ATOM 1678 O O . GLY B 1 45 ? -1.965 -17.688 -3.938 1 98 45 GLY B O 1
ATOM 1679 N N . TYR B 1 46 ? -2.967 -19 -2.355 1 98.19 46 TYR B N 1
ATOM 1680 C CA . TYR B 1 46 ? -1.856 -19.953 -2.363 1 98.19 46 TYR B CA 1
ATOM 1681 C C . TYR B 1 46 ? -1.818 -20.734 -3.668 1 98.19 46 TYR B C 1
ATOM 1683 O O . TYR B 1 46 ? -0.746 -20.969 -4.23 1 98.19 46 TYR B O 1
ATOM 1691 N N . VAL B 1 47 ? -2.945 -21.125 -4.133 1 98.31 47 VAL B N 1
ATOM 1692 C CA . VAL B 1 47 ? -3.018 -21.844 -5.402 1 98.31 47 VAL B CA 1
ATOM 1693 C C . VAL B 1 47 ? -2.467 -20.969 -6.523 1 98.31 47 VAL B C 1
ATOM 1695 O O . VAL B 1 47 ? -1.701 -21.438 -7.367 1 98.31 47 VAL B O 1
ATOM 1698 N N . PHE B 1 48 ? -2.852 -19.75 -6.508 1 98.69 48 PHE B N 1
ATOM 1699 C CA . PHE B 1 48 ? -2.352 -18.797 -7.488 1 98.69 48 PHE B CA 1
ATOM 1700 C C . PHE B 1 48 ? -0.834 -18.688 -7.41 1 98.69 48 PHE B C 1
ATOM 1702 O O . PHE B 1 48 ? -0.156 -18.656 -8.438 1 98.69 48 PHE B O 1
ATOM 1709 N N . ALA B 1 49 ? -0.279 -18.625 -6.234 1 98.69 49 ALA B N 1
ATOM 1710 C CA . ALA B 1 49 ? 1.165 -18.594 -6.02 1 98.69 49 ALA B CA 1
ATOM 1711 C C . ALA B 1 49 ? 1.839 -19.828 -6.602 1 98.69 49 ALA B C 1
ATOM 1713 O O . ALA B 1 49 ? 2.893 -19.734 -7.234 1 98.69 49 ALA B O 1
ATOM 1714 N N . GLU B 1 50 ? 1.242 -20.953 -6.418 1 98.44 50 GLU B N 1
ATOM 1715 C CA . GLU B 1 50 ? 1.776 -22.203 -6.961 1 98.44 50 GLU B CA 1
ATOM 1716 C C . GLU B 1 50 ? 1.838 -22.156 -8.484 1 98.44 50 GLU B C 1
ATOM 1718 O O . GLU B 1 50 ? 2.838 -22.562 -9.078 1 98.44 50 GLU B O 1
ATOM 1723 N N . LEU B 1 51 ? 0.758 -21.719 -9.055 1 98 51 LEU B N 1
ATOM 1724 C CA . LEU B 1 51 ? 0.714 -21.609 -10.508 1 98 51 LEU B CA 1
ATOM 1725 C C . LEU B 1 51 ? 1.783 -20.641 -11.008 1 98 51 LEU B C 1
ATOM 1727 O O . LEU B 1 51 ? 2.424 -20.891 -12.031 1 98 51 LEU B O 1
ATOM 1731 N N . MET B 1 52 ? 1.952 -19.578 -10.258 1 98.12 52 MET B N 1
ATOM 1732 C CA . MET B 1 52 ? 2.955 -18.578 -10.617 1 98.12 52 MET B CA 1
ATOM 1733 C C . MET B 1 52 ? 4.359 -19.172 -10.547 1 98.12 52 MET B C 1
ATOM 1735 O O . MET B 1 52 ? 5.172 -18.969 -11.453 1 98.12 52 MET B O 1
ATOM 1739 N N . VAL B 1 53 ? 4.641 -19.875 -9.484 1 98.12 53 VAL B N 1
ATOM 1740 C CA . VAL B 1 53 ? 5.941 -20.516 -9.305 1 98.12 53 VAL B CA 1
ATOM 1741 C C . VAL B 1 53 ? 6.211 -21.484 -10.461 1 98.12 53 VAL B C 1
ATOM 1743 O O . VAL B 1 53 ? 7.312 -21.5 -11.016 1 98.12 53 VAL B O 1
ATOM 1746 N N . ALA B 1 54 ? 5.223 -22.281 -10.805 1 97.5 54 ALA B N 1
ATOM 1747 C CA . ALA B 1 54 ? 5.371 -23.234 -11.898 1 97.5 54 ALA B CA 1
ATOM 1748 C C . ALA B 1 54 ? 5.738 -22.531 -13.195 1 97.5 54 ALA B C 1
ATOM 1750 O O . ALA B 1 54 ? 6.641 -22.969 -13.914 1 97.5 54 ALA B O 1
ATOM 1751 N N . LYS B 1 55 ? 5.066 -21.469 -13.484 1 97.69 55 LYS B N 1
ATOM 1752 C CA . LYS B 1 55 ? 5.328 -20.75 -14.719 1 97.69 55 LYS B CA 1
ATOM 1753 C C . LYS B 1 55 ? 6.707 -20.094 -14.688 1 97.69 55 LYS B C 1
ATOM 1755 O O . LYS B 1 55 ? 7.434 -20.109 -15.68 1 97.69 55 LYS B O 1
ATOM 1760 N N . LEU B 1 56 ? 7.047 -19.469 -13.562 1 98 56 LEU B N 1
ATOM 1761 C CA . LEU B 1 56 ? 8.328 -18.781 -13.43 1 98 56 LEU B CA 1
ATOM 1762 C C . LEU B 1 56 ? 9.484 -19.766 -13.586 1 98 56 LEU B C 1
ATOM 1764 O O . LEU B 1 56 ? 10.523 -19.422 -14.148 1 98 56 LEU B O 1
ATOM 1768 N N . LYS B 1 57 ? 9.344 -20.969 -13.109 1 97.19 57 LYS B N 1
ATOM 1769 C CA . LYS B 1 57 ? 10.375 -22 -13.234 1 97.19 57 LYS B CA 1
ATOM 1770 C C . LYS B 1 57 ? 10.695 -22.281 -14.695 1 97.19 57 LYS B C 1
ATOM 1772 O O . LYS B 1 57 ? 11.828 -22.641 -15.031 1 97.19 57 LYS B O 1
ATOM 1777 N N . GLU B 1 58 ? 9.703 -22.062 -15.492 1 96.75 58 GLU B N 1
ATOM 1778 C CA . GLU B 1 58 ? 9.867 -22.344 -16.922 1 96.75 58 GLU B CA 1
ATOM 1779 C C . GLU B 1 58 ? 10.68 -21.234 -17.594 1 96.75 58 GLU B C 1
ATOM 1781 O O . GLU B 1 58 ? 11.344 -21.484 -18.609 1 96.75 58 GLU B O 1
ATOM 1786 N N . ILE B 1 59 ? 10.688 -20.078 -17.047 1 95.75 59 ILE B N 1
ATOM 1787 C CA . ILE B 1 59 ? 11.141 -18.984 -17.891 1 95.75 59 ILE B CA 1
ATOM 1788 C C . ILE B 1 59 ? 12.273 -18.234 -17.188 1 95.75 59 ILE B C 1
ATOM 1790 O O . ILE B 1 59 ? 13 -17.453 -17.828 1 95.75 59 ILE B O 1
ATOM 1794 N N . ALA B 1 60 ? 12.398 -18.359 -15.852 1 94 60 ALA B N 1
ATOM 1795 C CA . ALA B 1 60 ? 13.328 -17.531 -15.102 1 94 60 ALA B CA 1
ATOM 1796 C C . ALA B 1 60 ? 14.414 -18.375 -14.445 1 94 60 ALA B C 1
ATOM 1798 O O . ALA B 1 60 ? 14.141 -19.469 -13.938 1 94 60 ALA B O 1
ATOM 1799 N N . PRO B 1 61 ? 15.625 -17.859 -14.336 1 90.81 61 PRO B N 1
ATOM 1800 C CA . PRO B 1 61 ? 16.75 -18.625 -13.82 1 90.81 61 PRO B CA 1
ATOM 1801 C C . PRO B 1 61 ? 16.906 -18.5 -12.305 1 90.81 61 PRO B C 1
ATOM 1803 O O . PRO B 1 61 ? 17.859 -19.031 -11.727 1 90.81 61 PRO B O 1
ATOM 1806 N N . PHE B 1 62 ? 16.016 -17.891 -11.602 1 88.75 62 PHE B N 1
ATOM 1807 C CA . PHE B 1 62 ? 16.219 -17.672 -10.172 1 88.75 62 PHE B CA 1
ATOM 1808 C C . PHE B 1 62 ? 15.734 -18.875 -9.375 1 88.75 62 PHE B C 1
ATOM 1810 O O . PHE B 1 62 ? 14.891 -19.656 -9.852 1 88.75 62 PHE B O 1
ATOM 1817 N N . ASP B 1 63 ? 16.406 -18.953 -8.195 1 95.06 63 ASP B N 1
ATOM 1818 C CA . ASP B 1 63 ? 15.875 -19.875 -7.203 1 95.06 63 ASP B CA 1
ATOM 1819 C C . ASP B 1 63 ? 14.547 -19.375 -6.648 1 95.06 63 ASP B C 1
ATOM 1821 O O . ASP B 1 63 ? 14.406 -18.203 -6.332 1 95.06 63 ASP B O 1
ATOM 1825 N N . LEU B 1 64 ? 13.617 -20.281 -6.617 1 97.19 64 LEU B N 1
ATOM 1826 C CA . LEU B 1 64 ? 12.297 -19.906 -6.141 1 97.19 64 LEU B CA 1
ATOM 1827 C C . LEU B 1 64 ? 11.969 -20.594 -4.82 1 97.19 64 LEU B C 1
ATOM 1829 O O . LEU B 1 64 ? 12.242 -21.781 -4.66 1 97.19 64 LEU B O 1
ATOM 1833 N N . GLN B 1 65 ? 11.484 -19.844 -3.926 1 97.56 65 GLN B N 1
ATOM 1834 C CA . GLN B 1 65 ? 10.914 -20.375 -2.688 1 97.56 65 GLN B CA 1
ATOM 1835 C C . GLN B 1 65 ? 9.43 -20.047 -2.586 1 97.56 65 GLN B C 1
ATOM 1837 O O . GLN B 1 65 ? 9 -18.938 -2.918 1 97.56 65 GLN B O 1
ATOM 1842 N N . LEU B 1 66 ? 8.688 -21.047 -2.168 1 98.44 66 LEU B N 1
ATOM 1843 C CA . LEU B 1 66 ? 7.246 -20.891 -1.997 1 98.44 66 LEU B CA 1
ATOM 1844 C C . LEU B 1 66 ? 6.859 -20.969 -0.524 1 98.44 66 LEU B C 1
ATOM 1846 O O . LEU B 1 66 ? 7.238 -21.922 0.168 1 98.44 66 LEU B O 1
ATOM 1850 N N . ILE B 1 67 ? 6.145 -19.969 -0.007 1 98.56 67 ILE B N 1
ATOM 1851 C CA . ILE B 1 67 ? 5.699 -19.906 1.381 1 98.56 67 ILE B CA 1
ATOM 1852 C C . ILE B 1 67 ? 4.18 -19.781 1.429 1 98.56 67 ILE B C 1
ATOM 1854 O O . ILE B 1 67 ? 3.586 -19.031 0.653 1 98.56 67 ILE B O 1
ATOM 1858 N N . LYS B 1 68 ? 3.596 -20.547 2.293 1 98.56 68 LYS B N 1
ATOM 1859 C CA . LYS B 1 68 ? 2.174 -20.375 2.576 1 98.56 68 LYS B CA 1
ATOM 1860 C C . LYS B 1 68 ? 1.952 -19.438 3.756 1 98.56 68 LYS B C 1
ATOM 1862 O O . LYS B 1 68 ? 2.562 -19.609 4.812 1 98.56 68 LYS B O 1
ATOM 1867 N N . VAL B 1 69 ? 1.136 -18.438 3.562 1 97.94 69 VAL B N 1
ATOM 1868 C CA . VAL B 1 69 ? 0.77 -17.484 4.613 1 97.94 69 VAL B CA 1
ATOM 1869 C C . VAL B 1 69 ? -0.634 -17.812 5.125 1 97.94 69 VAL B C 1
ATOM 1871 O O . VAL B 1 69 ? -1.613 -17.688 4.387 1 97.94 69 VAL B O 1
ATOM 1874 N N . GLU B 1 70 ? -0.687 -18.109 6.379 1 96.12 70 GLU B N 1
ATOM 1875 C CA . GLU B 1 70 ? -1.971 -18.469 6.973 1 96.12 70 GLU B CA 1
ATOM 1876 C C . GLU B 1 70 ? -2.494 -17.344 7.871 1 96.12 70 GLU B C 1
ATOM 1878 O O . GLU B 1 70 ? -1.8 -16.906 8.789 1 96.12 70 GLU B O 1
ATOM 1883 N N . LEU B 1 71 ? -3.629 -16.828 7.551 1 90.31 71 LEU B N 1
ATOM 1884 C CA . LEU B 1 71 ? -4.332 -15.867 8.391 1 90.31 71 LEU B CA 1
ATOM 1885 C C . LEU B 1 71 ? -5.84 -15.961 8.18 1 90.31 71 LEU B C 1
ATOM 1887 O O . LEU B 1 71 ? -6.297 -16.562 7.207 1 90.31 71 LEU B O 1
ATOM 1891 N N . ASP B 1 72 ? -6.605 -15.539 9.211 1 83.69 72 ASP B N 1
ATOM 1892 C CA . ASP B 1 72 ? -8.055 -15.445 9.086 1 83.69 72 ASP B CA 1
ATOM 1893 C C . ASP B 1 72 ? -8.461 -14.242 8.227 1 83.69 72 ASP B C 1
ATOM 1895 O O . ASP B 1 72 ? -8.398 -13.102 8.688 1 83.69 72 ASP B O 1
ATOM 1899 N N . LYS B 1 73 ? -8.984 -14.484 7.133 1 80.25 73 LYS B N 1
ATOM 1900 C CA . LYS B 1 73 ? -9.297 -13.398 6.199 1 80.25 73 LYS B CA 1
ATOM 1901 C C . LYS B 1 73 ? -10.492 -12.586 6.684 1 80.25 73 LYS B C 1
ATOM 1903 O O . LYS B 1 73 ? -10.602 -11.398 6.391 1 80.25 73 LYS B O 1
ATOM 1908 N N . ALA B 1 74 ? -11.336 -13.281 7.332 1 78.62 74 ALA B N 1
ATOM 1909 C CA . ALA B 1 74 ? -12.531 -12.617 7.824 1 78.62 74 ALA B CA 1
ATOM 1910 C C . ALA B 1 74 ? -12.211 -11.703 9 1 78.62 74 ALA B C 1
ATOM 1912 O O . ALA B 1 74 ? -12.82 -10.641 9.164 1 78.62 74 ALA B O 1
ATOM 1913 N N . ASN B 1 75 ? -11.297 -12.125 9.773 1 81.5 75 ASN B N 1
ATOM 1914 C CA . ASN B 1 75 ? -10.875 -11.344 10.93 1 81.5 75 ASN B CA 1
ATOM 1915 C C . ASN B 1 75 ? -9.367 -11.414 11.141 1 81.5 75 ASN B C 1
ATOM 1917 O O . ASN B 1 75 ? -8.898 -12.008 12.117 1 81.5 75 ASN B O 1
ATOM 1921 N N . PRO B 1 76 ? -8.711 -10.664 10.297 1 80.62 76 PRO B N 1
ATOM 1922 C CA . PRO B 1 76 ? -7.25 -10.75 10.398 1 80.62 76 PRO B CA 1
ATOM 1923 C C . PRO B 1 76 ? -6.711 -10.078 11.664 1 80.62 76 PRO B C 1
ATOM 1925 O O . PRO B 1 76 ? -7.238 -9.055 12.094 1 80.62 76 PRO B O 1
ATOM 1928 N N . LYS B 1 77 ? -5.824 -10.859 12.328 1 79.88 77 LYS B N 1
ATOM 1929 C CA . LYS B 1 77 ? -5.078 -10.344 13.469 1 79.88 77 LYS B CA 1
ATOM 1930 C C . LYS B 1 77 ? -3.584 -10.625 13.328 1 79.88 77 LYS B C 1
ATOM 1932 O O . LYS B 1 77 ? -3.191 -11.688 12.828 1 79.88 77 LYS B O 1
ATOM 1937 N N . THR B 1 78 ? -2.787 -9.672 13.805 1 74.44 78 THR B N 1
ATOM 1938 C CA . THR B 1 78 ? -1.342 -9.734 13.609 1 74.44 78 THR B CA 1
ATOM 1939 C C . THR B 1 78 ? -0.772 -11.008 14.234 1 74.44 78 THR B C 1
ATOM 1941 O O . THR B 1 78 ? 0.058 -11.688 13.633 1 74.44 78 THR B O 1
ATOM 1944 N N . ASP B 1 79 ? -1.155 -11.297 15.438 1 72.75 79 ASP B N 1
ATOM 1945 C CA . ASP B 1 79 ? -0.592 -12.422 16.188 1 72.75 79 ASP B CA 1
ATOM 1946 C C . ASP B 1 79 ? -1.044 -13.75 15.594 1 72.75 79 ASP B C 1
ATOM 1948 O O . ASP B 1 79 ? -0.581 -14.812 16.016 1 72.75 79 ASP B O 1
ATOM 1952 N N . GLU B 1 80 ? -1.704 -13.633 14.5 1 81 80 GLU B N 1
ATOM 1953 C CA . GLU B 1 80 ? -2.281 -14.867 13.977 1 81 80 GLU B CA 1
ATOM 1954 C C . GLU B 1 80 ? -1.796 -15.141 12.555 1 81 80 GLU B C 1
ATOM 1956 O O . GLU B 1 80 ? -2.262 -16.078 11.906 1 81 80 GLU B O 1
ATOM 1961 N N . VAL B 1 81 ? -0.901 -14.328 12.102 1 92.06 81 VAL B N 1
ATOM 1962 C CA . VAL B 1 81 ? -0.347 -14.625 10.781 1 92.06 81 VAL B CA 1
ATOM 1963 C C . VAL B 1 81 ? 0.765 -15.664 10.906 1 92.06 81 VAL B C 1
ATOM 1965 O O . VAL B 1 81 ? 1.763 -15.43 11.594 1 92.06 81 VAL B O 1
ATOM 1968 N N . ILE B 1 82 ? 0.64 -16.828 10.266 1 94.62 82 ILE B N 1
ATOM 1969 C CA . ILE B 1 82 ? 1.589 -17.938 10.359 1 94.62 82 ILE B CA 1
ATOM 1970 C C . ILE B 1 82 ? 2.166 -18.25 8.984 1 94.62 82 ILE B C 1
ATOM 1972 O O . ILE B 1 82 ? 1.429 -18.328 7.996 1 94.62 82 ILE B O 1
ATOM 1976 N N . LEU B 1 83 ? 3.445 -18.328 8.961 1 96.81 83 LEU B N 1
ATOM 1977 C CA . LEU B 1 83 ? 4.125 -18.734 7.734 1 96.81 83 LEU B CA 1
ATOM 1978 C C . LEU B 1 83 ? 4.469 -20.219 7.766 1 96.81 83 LEU B C 1
ATOM 1980 O O . LEU B 1 83 ? 4.883 -20.75 8.805 1 96.81 83 LEU B O 1
ATOM 1984 N N . SER B 1 84 ? 4.301 -20.891 6.641 1 97.31 84 SER B N 1
ATOM 1985 C CA . SER B 1 84 ? 4.797 -22.266 6.531 1 97.31 84 SER B CA 1
ATOM 1986 C C . SER B 1 84 ? 6.312 -22.312 6.672 1 97.31 84 SER B C 1
ATOM 1988 O O . SER B 1 84 ? 6.98 -21.281 6.652 1 97.31 84 SER B O 1
ATOM 1990 N N . ALA B 1 85 ? 6.789 -23.531 6.883 1 94.31 85 ALA B N 1
ATOM 1991 C CA . ALA B 1 85 ? 8.242 -23.703 6.961 1 94.31 85 ALA B CA 1
ATOM 1992 C C . ALA B 1 85 ? 8.93 -23.125 5.73 1 94.31 85 ALA B C 1
ATOM 1994 O O . ALA B 1 85 ? 8.461 -23.297 4.605 1 94.31 85 ALA B O 1
ATOM 1995 N N . HIS B 1 86 ? 9.969 -22.328 6.004 1 95.94 86 HIS B N 1
ATOM 1996 C CA . HIS B 1 86 ? 10.656 -21.656 4.906 1 95.94 86 HIS B CA 1
ATOM 1997 C C . HIS B 1 86 ? 12.125 -21.422 5.238 1 95.94 86 HIS B C 1
ATOM 1999 O O . HIS B 1 86 ? 12.516 -21.469 6.406 1 95.94 86 HIS B O 1
ATOM 2005 N N . GLY B 1 87 ? 12.961 -21.25 4.176 1 96.19 87 GLY B N 1
ATOM 2006 C CA . GLY B 1 87 ? 14.336 -20.812 4.359 1 96.19 87 GLY B CA 1
ATOM 2007 C C . GLY B 1 87 ? 14.461 -19.359 4.738 1 96.19 87 GLY B C 1
ATOM 2008 O O . GLY B 1 87 ? 13.453 -18.688 4.965 1 96.19 87 GLY B O 1
ATOM 2009 N N . PRO B 1 88 ? 15.703 -18.891 4.844 1 95.94 88 PRO B N 1
ATOM 2010 C CA . PRO B 1 88 ? 15.93 -17.5 5.219 1 95.94 88 PRO B CA 1
ATOM 2011 C C . PRO B 1 88 ? 15.367 -16.516 4.195 1 95.94 88 PRO B C 1
ATOM 2013 O O . PRO B 1 88 ? 15.453 -16.75 2.988 1 95.94 88 PRO B O 1
ATOM 2016 N N . ILE B 1 89 ? 14.773 -15.398 4.703 1 96.19 89 ILE B N 1
ATOM 2017 C CA . ILE B 1 89 ? 14.211 -14.43 3.773 1 96.19 89 ILE B CA 1
ATOM 2018 C C . ILE B 1 89 ? 14.797 -13.047 4.051 1 96.19 89 ILE B C 1
ATOM 2020 O O . ILE B 1 89 ? 14.484 -12.078 3.35 1 96.19 89 ILE B O 1
ATOM 2024 N N . LYS B 1 90 ? 15.656 -12.961 5.039 1 95.88 90 LYS B N 1
ATOM 2025 C CA . LYS B 1 90 ? 16.344 -11.695 5.281 1 95.88 90 LYS B CA 1
ATOM 2026 C C . LYS B 1 90 ? 17.094 -11.242 4.035 1 95.88 90 LYS B C 1
ATOM 2028 O O . LYS B 1 90 ? 17.844 -12.016 3.432 1 95.88 90 LYS B O 1
ATOM 2033 N N . GLY B 1 91 ? 16.844 -10.023 3.652 1 95.31 91 GLY B N 1
ATOM 2034 C CA . GLY B 1 91 ? 17.547 -9.469 2.506 1 95.31 91 GLY B CA 1
ATOM 2035 C C . GLY B 1 91 ? 17.062 -10.023 1.181 1 95.31 91 GLY B C 1
ATOM 2036 O O . GLY B 1 91 ? 17.719 -9.859 0.151 1 95.31 91 GLY B O 1
ATOM 2037 N N . LYS B 1 92 ? 15.984 -10.688 1.204 1 95.69 92 LYS B N 1
ATOM 2038 C CA . LYS B 1 92 ? 15.453 -11.258 -0.031 1 95.69 92 LYS B CA 1
ATOM 2039 C C . LYS B 1 92 ? 14.234 -10.484 -0.515 1 95.69 92 LYS B C 1
ATOM 2041 O O . LYS B 1 92 ? 13.617 -9.742 0.25 1 95.69 92 LYS B O 1
ATOM 2046 N N . SER B 1 93 ? 13.914 -10.641 -1.767 1 97.06 93 SER B N 1
ATOM 2047 C CA . SER B 1 93 ? 12.711 -10.062 -2.363 1 97.06 93 SER B CA 1
ATOM 2048 C C . SER B 1 93 ? 11.523 -11.008 -2.225 1 97.06 93 SER B C 1
ATOM 2050 O O . SER B 1 93 ? 11.648 -12.211 -2.438 1 97.06 93 SER B O 1
ATOM 2052 N N . ILE B 1 94 ? 10.398 -10.391 -1.864 1 98 94 ILE B N 1
ATOM 2053 C CA . ILE B 1 94 ? 9.18 -11.164 -1.611 1 98 94 ILE B CA 1
ATOM 2054 C C . ILE B 1 94 ? 8.062 -10.664 -2.518 1 98 94 ILE B C 1
ATOM 2056 O O . ILE B 1 94 ? 7.883 -9.461 -2.697 1 98 94 ILE B O 1
ATOM 2060 N N . ILE B 1 95 ? 7.359 -11.602 -3.064 1 98.69 95 ILE B N 1
ATOM 2061 C CA . ILE B 1 95 ? 6.102 -11.281 -3.725 1 98.69 95 ILE B CA 1
ATOM 2062 C C . ILE B 1 95 ? 4.941 -11.906 -2.953 1 98.69 95 ILE B C 1
ATOM 2064 O O . ILE B 1 95 ? 4.82 -13.133 -2.887 1 98.69 95 ILE B O 1
ATOM 2068 N N . LEU B 1 96 ? 4.137 -11.078 -2.373 1 98.75 96 LEU B N 1
ATOM 2069 C CA . LEU B 1 96 ? 2.936 -11.508 -1.662 1 98.75 96 LEU B CA 1
ATOM 2070 C C . LEU B 1 96 ? 1.769 -11.688 -2.625 1 98.75 96 LEU B C 1
ATOM 2072 O O . LEU B 1 96 ? 1.474 -10.797 -3.426 1 98.75 96 LEU B O 1
ATOM 2076 N N . VAL B 1 97 ? 1.078 -12.867 -2.512 1 98.81 97 VAL B N 1
ATOM 2077 C CA . VAL B 1 97 ? 0.108 -13.227 -3.539 1 98.81 97 VAL B CA 1
ATOM 2078 C C . VAL B 1 97 ? -1.256 -13.477 -2.896 1 98.81 97 VAL B C 1
ATOM 2080 O O . VAL B 1 97 ? -1.366 -14.227 -1.928 1 98.81 97 VAL B O 1
ATOM 2083 N N . ASP B 1 98 ? -2.281 -12.852 -3.4 1 98.19 98 ASP B N 1
ATOM 2084 C CA . ASP B 1 98 ? -3.684 -13.133 -3.104 1 98.19 98 ASP B CA 1
ATOM 2085 C C . ASP B 1 98 ? -4.508 -13.219 -4.387 1 98.19 98 ASP B C 1
ATOM 2087 O O . ASP B 1 98 ? -4.047 -12.82 -5.457 1 98.19 98 ASP B O 1
ATOM 2091 N N . ASP B 1 99 ? -5.676 -13.805 -4.215 1 97.69 99 ASP B N 1
ATOM 2092 C CA . ASP B 1 99 ? -6.477 -13.938 -5.43 1 97.69 99 ASP B CA 1
ATOM 2093 C C . ASP B 1 99 ? -7.246 -12.648 -5.715 1 97.69 99 ASP B C 1
ATOM 2095 O O . ASP B 1 99 ? -7.305 -12.195 -6.859 1 97.69 99 ASP B O 1
ATOM 2099 N N . VAL B 1 100 ? -7.828 -12.078 -4.672 1 97.31 100 VAL B N 1
ATOM 2100 C CA . VAL B 1 100 ? -8.664 -10.898 -4.871 1 97.31 100 VAL B CA 1
ATOM 2101 C C . VAL B 1 100 ? -8.25 -9.797 -3.895 1 97.31 100 VAL B C 1
ATOM 2103 O O . VAL B 1 100 ? -8.086 -10.055 -2.699 1 97.31 100 VAL B O 1
ATOM 2106 N N . LEU B 1 101 ? -8.023 -8.625 -4.402 1 96.75 101 LEU B N 1
ATOM 2107 C CA . LEU B 1 101 ? -7.832 -7.441 -3.57 1 96.75 101 LEU B CA 1
ATOM 2108 C C . LEU B 1 101 ? -9.125 -6.637 -3.459 1 96.75 101 LEU B C 1
ATOM 2110 O O . LEU B 1 101 ? -9.625 -6.117 -4.457 1 96.75 101 LEU B O 1
ATOM 2114 N N . ASN B 1 102 ? -9.672 -6.547 -2.297 1 94.88 102 ASN B N 1
ATOM 2115 C CA . ASN B 1 102 ? -10.844 -5.727 -2.016 1 94.88 102 ASN B CA 1
ATOM 2116 C C . ASN B 1 102 ? -10.477 -4.48 -1.211 1 94.88 102 ASN B C 1
ATOM 2118 O O . ASN B 1 102 ? -10.102 -3.457 -1.782 1 94.88 102 ASN B O 1
ATOM 2122 N N . THR B 1 103 ? -10.328 -4.582 0.073 1 95.06 103 THR B N 1
ATOM 2123 C CA . THR B 1 103 ? -10.047 -3.418 0.905 1 95.06 103 THR B CA 1
ATOM 2124 C C . THR B 1 103 ? -8.547 -3.266 1.136 1 95.06 103 THR B C 1
ATOM 2126 O O . THR B 1 103 ? -8.078 -2.186 1.498 1 95.06 103 THR B O 1
ATOM 2129 N N . GLY B 1 104 ? -7.82 -4.324 1.07 1 95.94 104 GLY B N 1
ATOM 2130 C CA . GLY B 1 104 ? -6.391 -4.336 1.339 1 95.94 104 GLY B CA 1
ATOM 2131 C C . GLY B 1 104 ? -6.055 -4.73 2.764 1 95.94 104 GLY B C 1
ATOM 2132 O O . GLY B 1 104 ? -4.879 -4.836 3.123 1 95.94 104 GLY B O 1
ATOM 2133 N N . LYS B 1 105 ? -7.031 -5.02 3.555 1 95.38 105 LYS B N 1
ATOM 2134 C CA . LYS B 1 105 ? -6.824 -5.316 4.969 1 95.38 105 LYS B CA 1
ATOM 2135 C C . LYS B 1 105 ? -6.043 -6.613 5.152 1 95.38 105 LYS B C 1
ATOM 2137 O O . LYS B 1 105 ? -5.07 -6.652 5.91 1 95.38 105 LYS B O 1
ATOM 2142 N N . THR B 1 106 ? -6.461 -7.641 4.461 1 95.38 106 THR B N 1
ATOM 2143 C CA . THR B 1 106 ? -5.816 -8.945 4.586 1 95.38 106 THR B CA 1
ATOM 2144 C C . THR B 1 106 ? -4.34 -8.859 4.203 1 95.38 106 THR B C 1
ATOM 2146 O O . THR B 1 106 ? -3.477 -9.359 4.926 1 95.38 106 THR B O 1
ATOM 2149 N N . LEU B 1 107 ? -4.074 -8.164 3.154 1 96.88 107 LEU B N 1
ATOM 2150 C CA . LEU B 1 107 ? -2.699 -8.008 2.697 1 96.88 107 LEU B CA 1
ATOM 2151 C C . LEU B 1 107 ? -1.888 -7.184 3.693 1 96.88 107 LEU B C 1
ATOM 2153 O O . LEU B 1 107 ? -0.711 -7.469 3.928 1 96.88 107 LEU B O 1
ATOM 2157 N N . ALA B 1 108 ? -2.465 -6.176 4.25 1 96.44 108 ALA B N 1
ATOM 2158 C CA . ALA B 1 108 ? -1.775 -5.34 5.227 1 96.44 108 ALA B CA 1
ATOM 2159 C C . ALA B 1 108 ? -1.277 -6.172 6.406 1 96.44 108 ALA B C 1
ATOM 2161 O O . ALA B 1 108 ? -0.152 -5.984 6.875 1 96.44 108 ALA B O 1
ATOM 2162 N N . PHE B 1 109 ? -2.092 -7.102 6.828 1 96 109 PHE B N 1
ATOM 2163 C CA . PHE B 1 109 ? -1.697 -7.98 7.922 1 96 109 PHE B CA 1
ATOM 2164 C C . PHE B 1 109 ? -0.645 -8.984 7.461 1 96 109 PHE B C 1
ATOM 2166 O O . PHE B 1 109 ? 0.308 -9.266 8.188 1 96 109 PHE B O 1
ATOM 2173 N N . ALA B 1 110 ? -0.795 -9.43 6.297 1 96.75 110 ALA B N 1
ATOM 2174 C CA . ALA B 1 110 ? 0.073 -10.484 5.773 1 96.75 110 ALA B CA 1
ATOM 2175 C C . ALA B 1 110 ? 1.503 -9.984 5.602 1 96.75 110 ALA B C 1
ATOM 2177 O O . ALA B 1 110 ? 2.447 -10.773 5.562 1 96.75 110 ALA B O 1
ATOM 2178 N N . MET B 1 111 ? 1.709 -8.695 5.496 1 96.44 111 MET B N 1
ATOM 2179 C CA . MET B 1 111 ? 3.025 -8.109 5.266 1 96.44 111 MET B CA 1
ATOM 2180 C C . MET B 1 111 ? 3.879 -8.172 6.527 1 96.44 111 MET B C 1
ATOM 2182 O O . MET B 1 111 ? 5.109 -8.156 6.453 1 96.44 111 MET B O 1
ATOM 2186 N N . ILE B 1 112 ? 3.295 -8.289 7.688 1 94.56 112 ILE B N 1
ATOM 2187 C CA . ILE B 1 112 ? 3.902 -7.977 8.977 1 94.56 112 ILE B CA 1
ATOM 2188 C C . ILE B 1 112 ? 5.059 -8.938 9.25 1 94.56 112 ILE B C 1
ATOM 2190 O O . ILE B 1 112 ? 6.172 -8.508 9.547 1 94.56 112 ILE B O 1
ATOM 2194 N N . PRO B 1 113 ? 4.855 -10.266 9.078 1 94.94 113 PRO B N 1
ATOM 2195 C CA . PRO B 1 113 ? 5.973 -11.164 9.383 1 94.94 113 PRO B CA 1
ATOM 2196 C C . PRO B 1 113 ? 7.188 -10.922 8.492 1 94.94 113 PRO B C 1
ATOM 2198 O O . PRO B 1 113 ? 8.32 -11.125 8.922 1 94.94 113 PRO B O 1
ATOM 2201 N N . PHE B 1 114 ? 6.961 -10.461 7.312 1 96.25 114 PHE B N 1
ATOM 2202 C CA . PHE B 1 114 ? 8.055 -10.227 6.375 1 96.25 114 PHE B CA 1
ATOM 2203 C C . PHE B 1 114 ? 8.781 -8.93 6.707 1 96.25 114 PHE B C 1
ATOM 2205 O O . PHE B 1 114 ? 10.008 -8.844 6.566 1 96.25 114 PHE B O 1
ATOM 2212 N N . LEU B 1 115 ? 8.031 -7.922 7.094 1 94.06 115 LEU B N 1
ATOM 2213 C CA . LEU B 1 115 ? 8.656 -6.695 7.566 1 94.06 115 LEU B CA 1
ATOM 2214 C C . LEU B 1 115 ? 9.57 -6.973 8.758 1 94.06 115 LEU B C 1
ATOM 2216 O O . LEU B 1 115 ? 10.703 -6.48 8.805 1 94.06 115 LEU B O 1
ATOM 2220 N N . GLU B 1 116 ? 9.125 -7.812 9.609 1 91.81 116 GLU B N 1
ATOM 2221 C CA . GLU B 1 116 ? 9.859 -8.141 10.828 1 91.81 116 GLU B CA 1
ATOM 2222 C C . GLU B 1 116 ? 11.148 -8.898 10.516 1 91.81 116 GLU B C 1
ATOM 2224 O O . GLU B 1 116 ? 12.117 -8.836 11.273 1 91.81 116 GLU B O 1
ATOM 2229 N N . GLN B 1 117 ? 11.172 -9.531 9.43 1 94.19 117 GLN B N 1
ATOM 2230 C CA . GLN B 1 117 ? 12.336 -10.344 9.07 1 94.19 117 GLN B CA 1
ATOM 2231 C C . GLN B 1 117 ? 13.266 -9.586 8.133 1 94.19 117 GLN B C 1
ATOM 2233 O O . GLN B 1 117 ? 14.172 -10.18 7.539 1 94.19 117 GLN B O 1
ATOM 2238 N N . GLU B 1 118 ? 13.055 -8.32 7.867 1 93.06 118 GLU B N 1
ATOM 2239 C CA . GLU B 1 118 ? 13.953 -7.391 7.176 1 93.06 118 GLU B CA 1
ATOM 2240 C C . GLU B 1 118 ? 14.172 -7.816 5.727 1 93.06 118 GLU B C 1
ATOM 2242 O O . GLU B 1 118 ? 15.32 -7.93 5.277 1 93.06 118 GLU B O 1
ATOM 2247 N N . VAL B 1 119 ? 13.148 -8 5.008 1 96.38 119 VAL B N 1
ATOM 2248 C CA . VAL B 1 119 ? 13.242 -8.336 3.59 1 96.38 119 VAL B CA 1
ATOM 2249 C C . VAL B 1 119 ? 13.766 -7.129 2.809 1 96.38 119 VAL B C 1
ATOM 2251 O O . VAL B 1 119 ? 13.68 -5.996 3.283 1 96.38 119 VAL B O 1
ATOM 2254 N N . LYS B 1 120 ? 14.328 -7.375 1.684 1 95.25 120 LYS B N 1
ATOM 2255 C CA . LYS B 1 120 ? 14.906 -6.352 0.816 1 95.25 120 LYS B CA 1
ATOM 2256 C C . LYS B 1 120 ? 13.812 -5.523 0.143 1 95.25 120 LYS B C 1
ATOM 2258 O O . LYS B 1 120 ? 13.891 -4.297 0.091 1 95.25 120 LYS B O 1
ATOM 2263 N N . LYS B 1 121 ? 12.852 -6.219 -0.352 1 96.25 121 LYS B N 1
ATOM 2264 C CA . LYS B 1 121 ? 11.758 -5.664 -1.147 1 96.25 121 LYS B CA 1
ATOM 2265 C C . LYS B 1 121 ? 10.516 -6.543 -1.065 1 96.25 121 LYS B C 1
ATOM 2267 O O . LYS B 1 121 ? 10.625 -7.758 -0.879 1 96.25 121 LYS B O 1
ATOM 2272 N N . MET B 1 122 ? 9.398 -5.836 -1.142 1 98.06 122 MET B N 1
ATOM 2273 C CA . MET B 1 122 ? 8.125 -6.555 -1.125 1 98.06 122 MET B CA 1
ATOM 2274 C C . MET B 1 122 ? 7.195 -6.039 -2.221 1 98.06 122 MET B C 1
ATOM 2276 O O . MET B 1 122 ? 6.969 -4.832 -2.332 1 98.06 122 MET B O 1
ATOM 2280 N N . GLU B 1 123 ? 6.707 -6.922 -2.988 1 98.31 123 GLU B N 1
ATOM 2281 C CA . GLU B 1 123 ? 5.707 -6.625 -4.012 1 98.31 123 GLU B CA 1
ATOM 2282 C C . GLU B 1 123 ? 4.43 -7.426 -3.783 1 98.31 123 GLU B C 1
ATOM 2284 O O . GLU B 1 123 ? 4.43 -8.406 -3.039 1 98.31 123 GLU B O 1
ATOM 2289 N N . VAL B 1 124 ? 3.359 -6.961 -4.422 1 98.69 124 VAL B N 1
ATOM 2290 C CA . VAL B 1 124 ? 2.062 -7.609 -4.25 1 98.69 124 VAL B CA 1
ATOM 2291 C C . VAL B 1 124 ? 1.51 -8.031 -5.609 1 98.69 124 VAL B C 1
ATOM 2293 O O . VAL B 1 124 ? 1.567 -7.266 -6.574 1 98.69 124 VAL B O 1
ATOM 2296 N N . LEU B 1 125 ? 1.041 -9.266 -5.641 1 98.88 125 LEU B N 1
ATOM 2297 C CA . LEU B 1 125 ? 0.413 -9.844 -6.824 1 98.88 125 LEU B CA 1
ATOM 2298 C C . LEU B 1 125 ? -1.017 -10.281 -6.523 1 98.88 125 LEU B C 1
ATOM 2300 O O . LEU B 1 125 ? -1.256 -11.016 -5.562 1 98.88 125 LEU B O 1
ATOM 2304 N N . VAL B 1 126 ? -1.965 -9.812 -7.371 1 98.75 126 VAL B N 1
ATOM 2305 C CA . VAL B 1 126 ? -3.34 -10.281 -7.238 1 98.75 126 VAL B CA 1
ATOM 2306 C C . VAL B 1 126 ? -3.906 -10.617 -8.617 1 98.75 126 VAL B C 1
ATOM 2308 O O . VAL B 1 126 ? -3.521 -10.008 -9.617 1 98.75 126 VAL B O 1
ATOM 2311 N N . LEU B 1 127 ? -4.797 -11.602 -8.641 1 98.5 127 LEU B N 1
ATOM 2312 C CA . LEU B 1 127 ? -5.438 -11.93 -9.906 1 98.5 127 LEU B CA 1
ATOM 2313 C C . LEU B 1 127 ? -6.504 -10.898 -10.266 1 98.5 127 LEU B C 1
ATOM 2315 O O . LEU B 1 127 ? -6.547 -10.406 -11.391 1 98.5 127 LEU B O 1
ATOM 2319 N N . VAL B 1 128 ? -7.332 -10.586 -9.266 1 98.06 128 VAL B N 1
ATOM 2320 C CA . VAL B 1 128 ? -8.414 -9.625 -9.477 1 98.06 128 VAL B CA 1
ATOM 2321 C C . VAL B 1 128 ? -8.273 -8.469 -8.492 1 98.06 128 VAL B C 1
ATOM 2323 O O . VAL B 1 128 ? -8.102 -8.688 -7.289 1 98.06 128 VAL B O 1
ATOM 2326 N N . ASN B 1 129 ? -8.344 -7.262 -8.938 1 97.56 129 ASN B N 1
ATOM 2327 C CA . ASN B 1 129 ? -8.352 -6.051 -8.133 1 97.56 129 ASN B CA 1
ATOM 2328 C C . ASN B 1 129 ? -9.688 -5.324 -8.219 1 97.56 129 ASN B C 1
ATOM 2330 O O . ASN B 1 129 ? -10.055 -4.82 -9.281 1 97.56 129 ASN B O 1
ATOM 2334 N N . ARG B 1 130 ? -10.344 -5.188 -7.078 1 94.75 130 ARG B N 1
ATOM 2335 C CA . ARG B 1 130 ? -11.664 -4.574 -7.066 1 94.75 130 ARG B CA 1
ATOM 2336 C C . ARG B 1 130 ? -11.578 -3.084 -6.754 1 94.75 130 ARG B C 1
ATOM 2338 O O . ARG B 1 130 ? -12.555 -2.354 -6.898 1 94.75 130 ARG B O 1
ATOM 2345 N N . SER B 1 131 ? -10.531 -2.66 -6.227 1 89.69 131 SER B N 1
ATOM 2346 C CA . SER B 1 131 ? -10.203 -1.254 -6.027 1 89.69 131 SER B CA 1
ATOM 2347 C C . SER B 1 131 ? -11.141 -0.604 -5.012 1 89.69 131 SER B C 1
ATOM 2349 O O . SER B 1 131 ? -11.523 0.556 -5.168 1 89.69 131 SER B O 1
ATOM 2351 N N . HIS B 1 132 ? -11.703 -1.386 -4.043 1 92.75 132 HIS B N 1
ATOM 2352 C CA . HIS B 1 132 ? -12.422 -0.835 -2.902 1 92.75 132 HIS B CA 1
ATOM 2353 C C . HIS B 1 132 ? -11.484 -0.574 -1.729 1 92.75 132 HIS B C 1
ATOM 2355 O O . HIS B 1 132 ? -11.758 -1.001 -0.605 1 92.75 132 HIS B O 1
ATOM 2361 N N . LYS B 1 133 ? -10.539 0.149 -1.935 1 93.75 133 LYS B N 1
ATOM 2362 C CA . LYS B 1 133 ? -9.406 0.298 -1.035 1 93.75 133 LYS B CA 1
ATOM 2363 C C . LYS B 1 133 ? -9.812 0.992 0.261 1 93.75 133 LYS B C 1
ATOM 2365 O O . LYS B 1 133 ? -10.414 2.068 0.231 1 93.75 133 LYS B O 1
ATOM 2370 N N . LEU B 1 134 ? -9.469 0.395 1.408 1 96.38 134 LEU B N 1
ATOM 2371 C CA . LEU B 1 134 ? -9.586 0.996 2.732 1 96.38 134 LEU B CA 1
ATOM 2372 C C . LEU B 1 134 ? -8.219 1.072 3.412 1 96.38 134 LEU B C 1
ATOM 2374 O O . LEU B 1 134 ? -8.047 1.825 4.375 1 96.38 134 LEU B O 1
ATOM 2378 N N . PHE B 1 135 ? -7.273 0.294 2.957 1 97.62 135 PHE B N 1
ATOM 2379 C CA . PHE B 1 135 ? -5.91 0.272 3.479 1 97.62 135 PHE B CA 1
ATOM 2380 C C . PHE B 1 135 ? -4.902 0.564 2.373 1 97.62 135 PHE B C 1
ATOM 2382 O O . PHE B 1 135 ? -5.152 0.265 1.203 1 97.62 135 PHE B O 1
ATOM 2389 N N . PRO B 1 136 ? -3.766 1.163 2.717 1 97.56 136 PRO B N 1
ATOM 2390 C CA . PRO B 1 136 ? -2.879 1.712 1.689 1 97.56 136 PRO B CA 1
ATOM 2391 C C . PRO B 1 136 ? -1.917 0.67 1.121 1 97.56 136 PRO B C 1
ATOM 2393 O O . PRO B 1 136 ? -0.727 0.948 0.958 1 97.56 136 PRO B O 1
ATOM 2396 N N . VAL B 1 137 ? -2.422 -0.468 0.792 1 97.06 137 VAL B N 1
ATOM 2397 C CA . VAL B 1 137 ? -1.66 -1.515 0.118 1 97.06 137 VAL B CA 1
ATOM 2398 C C . VAL B 1 137 ? -2.045 -1.564 -1.358 1 97.06 137 VAL B C 1
ATOM 2400 O O . VAL B 1 137 ? -3.229 -1.636 -1.696 1 97.06 137 VAL B O 1
ATOM 2403 N N . ALA B 1 138 ? -1.055 -1.467 -2.195 1 94.94 138 ALA B N 1
ATOM 2404 C CA . ALA B 1 138 ? -1.315 -1.461 -3.633 1 94.94 138 ALA B CA 1
ATOM 2405 C C . ALA B 1 138 ? -0.628 -2.637 -4.32 1 94.94 138 ALA B C 1
ATOM 2407 O O . ALA B 1 138 ? 0.511 -2.977 -3.992 1 94.94 138 ALA B O 1
ATOM 2408 N N . PRO B 1 139 ? -1.261 -3.227 -5.281 1 97.5 139 PRO B N 1
ATOM 2409 C CA . PRO B 1 139 ? -0.613 -4.32 -6.008 1 97.5 139 PRO B CA 1
ATOM 2410 C C . PRO B 1 139 ? 0.415 -3.83 -7.023 1 97.5 139 PRO B C 1
ATOM 2412 O O . PRO B 1 139 ? 0.239 -2.766 -7.621 1 97.5 139 PRO B O 1
ATOM 2415 N N . ASP B 1 140 ? 1.396 -4.566 -7.199 1 97.88 140 ASP B N 1
ATOM 2416 C CA . ASP B 1 140 ? 2.395 -4.34 -8.234 1 97.88 140 ASP B CA 1
ATOM 2417 C C . ASP B 1 140 ? 2.023 -5.074 -9.523 1 97.88 140 ASP B C 1
ATOM 2419 O O . ASP B 1 140 ? 2.381 -4.637 -10.617 1 97.88 140 ASP B O 1
ATOM 2423 N N . TYR B 1 141 ? 1.371 -6.195 -9.352 1 98.62 141 TYR B N 1
ATOM 2424 C CA . TYR B 1 141 ? 0.905 -7.023 -10.461 1 98.62 141 TYR B CA 1
ATOM 2425 C C . TYR B 1 141 ? -0.575 -7.352 -10.305 1 98.62 141 TYR B C 1
ATOM 2427 O O . TYR B 1 141 ? -1.019 -7.777 -9.234 1 98.62 141 TYR B O 1
ATOM 2435 N N . THR B 1 142 ? -1.292 -7.109 -11.391 1 98.5 142 THR B N 1
ATOM 2436 C CA . THR B 1 142 ? -2.721 -7.402 -11.383 1 98.5 142 THR B CA 1
ATOM 2437 C C . THR B 1 142 ? -3.119 -8.172 -12.641 1 98.5 142 THR B C 1
ATOM 2439 O O . THR B 1 142 ? -2.713 -7.824 -13.75 1 98.5 142 THR B O 1
ATOM 2442 N N . GLY B 1 143 ? -3.832 -9.219 -12.406 1 98.44 143 GLY B N 1
ATOM 2443 C CA . GLY B 1 143 ? -4.336 -9.945 -13.555 1 98.44 143 GLY B CA 1
ATOM 2444 C C . GLY B 1 143 ? -5.441 -9.203 -14.289 1 98.44 143 GLY B C 1
ATOM 2445 O O . GLY B 1 143 ? -5.406 -9.078 -15.516 1 98.44 143 GLY B O 1
ATOM 2446 N N . TYR B 1 144 ? -6.387 -8.773 -13.461 1 96.94 144 TYR B N 1
ATOM 2447 C CA . TYR B 1 144 ? -7.578 -8.156 -14.023 1 96.94 144 TYR B CA 1
ATOM 2448 C C . TYR B 1 144 ? -8.148 -7.098 -13.086 1 96.94 144 TYR B C 1
ATOM 2450 O O . TYR B 1 144 ? -8.352 -7.363 -11.898 1 96.94 144 TYR B O 1
ATOM 2458 N N . GLU B 1 145 ? -8.336 -5.844 -13.625 1 96.19 145 GLU B N 1
ATOM 2459 C CA . GLU B 1 145 ? -9 -4.773 -12.883 1 96.19 145 GLU B CA 1
ATOM 2460 C C . GLU B 1 145 ? -10.508 -4.828 -13.07 1 96.19 145 GLU B C 1
ATOM 2462 O O . GLU B 1 145 ? -11 -4.863 -14.203 1 96.19 145 GLU B O 1
ATOM 2467 N N . LEU B 1 146 ? -11.25 -4.809 -11.977 1 91.12 146 LEU B N 1
ATOM 2468 C CA . LEU B 1 146 ? -12.703 -4.938 -12.07 1 91.12 146 LEU B CA 1
ATOM 2469 C C . LEU B 1 146 ? -13.398 -3.846 -11.266 1 91.12 146 LEU B C 1
ATOM 2471 O O . LEU B 1 146 ? -13.266 -3.797 -10.039 1 91.12 146 LEU B O 1
ATOM 2475 N N . ALA B 1 147 ? -14 -2.955 -11.844 1 85.12 147 ALA B N 1
ATOM 2476 C CA . ALA B 1 147 ? -14.836 -1.961 -11.172 1 85.12 147 ALA B CA 1
ATOM 2477 C C . ALA B 1 147 ? -16.172 -2.561 -10.758 1 85.12 147 ALA B C 1
ATOM 2479 O O . ALA B 1 147 ? -16.922 -3.066 -11.602 1 85.12 147 ALA B O 1
ATOM 2480 N N . THR B 1 148 ? -16.438 -2.721 -9.5 1 81.44 148 THR B N 1
ATOM 2481 C CA . THR B 1 148 ? -17.688 -3.32 -9.039 1 81.44 148 THR B CA 1
ATOM 2482 C C . THR B 1 148 ? -18.344 -2.447 -7.973 1 81.44 148 THR B C 1
ATOM 2484 O O . THR B 1 148 ? -17.734 -1.491 -7.484 1 81.44 148 THR B O 1
ATOM 2487 N N . THR B 1 149 ? -19.531 -2.814 -7.789 1 81.38 149 THR B N 1
ATOM 2488 C CA . THR B 1 149 ? -20.172 -2.225 -6.621 1 81.38 149 THR B CA 1
ATOM 2489 C C . THR B 1 149 ? -19.812 -2.992 -5.355 1 81.38 149 THR B C 1
ATOM 2491 O O . THR B 1 149 ? -19.328 -4.129 -5.426 1 81.38 149 THR B O 1
ATOM 2494 N N . LEU B 1 150 ? -20.047 -2.43 -4.234 1 81.81 150 LEU B N 1
ATOM 2495 C CA . LEU B 1 150 ? -19.719 -3.025 -2.945 1 81.81 150 LEU B CA 1
ATOM 2496 C C . LEU B 1 150 ? -20.562 -4.273 -2.695 1 81.81 150 LEU B C 1
ATOM 2498 O O . LEU B 1 150 ? -20.125 -5.191 -1.997 1 81.81 150 LEU B O 1
ATOM 2502 N N . SER B 1 151 ? -21.656 -4.332 -3.312 1 84.25 151 SER B N 1
ATOM 2503 C CA . SER B 1 151 ? -22.578 -5.418 -3.033 1 84.25 151 SER B CA 1
ATOM 2504 C C . SER B 1 151 ? -22.266 -6.652 -3.873 1 84.25 151 SER B C 1
ATOM 2506 O O . SER B 1 151 ? -22.719 -7.754 -3.564 1 84.25 151 SER B O 1
ATOM 2508 N N . GLU B 1 152 ? -21.547 -6.422 -4.879 1 88.56 152 GLU B N 1
ATOM 2509 C CA . GLU B 1 152 ? -21.188 -7.543 -5.742 1 88.56 152 GLU B CA 1
ATOM 2510 C C . GLU B 1 152 ? -20.078 -8.383 -5.121 1 88.56 152 GLU B C 1
ATOM 2512 O O . GLU B 1 152 ? -19.203 -7.852 -4.438 1 88.56 152 GLU B O 1
ATOM 2517 N N . HIS B 1 153 ? -20.078 -9.664 -5.418 1 91.06 153 HIS B N 1
ATOM 2518 C CA . HIS B 1 153 ? -19.094 -10.602 -4.891 1 91.06 153 HIS B CA 1
ATOM 2519 C C . HIS B 1 153 ? -18.344 -11.297 -6.016 1 91.06 153 HIS B C 1
ATOM 2521 O O . HIS B 1 153 ? -18.906 -11.562 -7.078 1 91.06 153 HIS B O 1
ATOM 2527 N N . ILE B 1 154 ? -17.078 -11.531 -5.723 1 92.25 154 ILE B N 1
ATOM 2528 C CA . ILE B 1 154 ? -16.219 -12.195 -6.691 1 92.25 154 ILE B CA 1
ATOM 2529 C C . ILE B 1 154 ? -15.836 -13.586 -6.176 1 92.25 154 ILE B C 1
ATOM 2531 O O . ILE B 1 154 ? -15.5 -13.75 -5 1 92.25 154 ILE B O 1
ATOM 2535 N N . THR B 1 155 ? -15.922 -14.57 -7.059 1 94.75 155 THR B N 1
ATOM 2536 C CA . THR B 1 155 ? -15.445 -15.914 -6.742 1 94.75 155 THR B CA 1
ATOM 2537 C C . THR B 1 155 ? -14.359 -16.344 -7.727 1 94.75 155 THR B C 1
ATOM 2539 O O . THR B 1 155 ? -14.539 -16.234 -8.938 1 94.75 155 THR B O 1
ATOM 2542 N N . VAL B 1 156 ? -13.289 -16.797 -7.199 1 96.75 156 VAL B N 1
ATOM 2543 C CA . VAL B 1 156 ? -12.164 -17.266 -8.008 1 96.75 156 VAL B CA 1
ATOM 2544 C C . VAL B 1 156 ? -11.992 -18.781 -7.824 1 96.75 156 VAL B C 1
ATOM 2546 O O . VAL B 1 156 ? -11.984 -19.281 -6.699 1 96.75 156 VAL B O 1
ATOM 2549 N N . ASN B 1 157 ? -11.961 -19.453 -8.844 1 96.44 157 ASN B N 1
ATOM 2550 C CA . ASN B 1 157 ? -11.602 -20.859 -8.906 1 96.44 157 ASN B CA 1
ATOM 2551 C C . ASN B 1 157 ? -10.383 -21.094 -9.789 1 96.44 157 ASN B C 1
ATOM 2553 O O . ASN B 1 157 ? -10.43 -20.844 -11 1 96.44 157 ASN B O 1
ATOM 2557 N N . LEU B 1 158 ? -9.312 -21.625 -9.211 1 96.5 158 LEU B N 1
ATOM 2558 C CA . LEU B 1 158 ? -8.078 -21.781 -9.969 1 96.5 158 LEU B CA 1
ATOM 2559 C C . LEU B 1 158 ? -7.746 -23.266 -10.172 1 96.5 158 LEU B C 1
ATOM 2561 O O . LEU B 1 158 ? -6.574 -23.656 -10.133 1 96.5 158 LEU B O 1
ATOM 2565 N N . ASP B 1 159 ? -8.75 -23.969 -10.438 1 91.19 159 ASP B N 1
ATOM 2566 C CA . ASP B 1 159 ? -8.562 -25.344 -10.859 1 91.19 159 ASP B CA 1
ATOM 2567 C C . ASP B 1 159 ? -7.676 -25.438 -12.094 1 91.19 159 ASP B C 1
ATOM 2569 O O . ASP B 1 159 ? -7.875 -24.688 -13.062 1 91.19 159 ASP B O 1
ATOM 2573 N N . PRO B 1 160 ? -6.684 -26.297 -12.094 1 87.81 160 PRO B N 1
ATOM 2574 C CA . PRO B 1 160 ? -5.711 -26.344 -13.188 1 87.81 160 PRO B CA 1
ATOM 2575 C C . PRO B 1 160 ? -6.363 -26.609 -14.547 1 87.81 160 PRO B C 1
ATOM 2577 O O . PRO B 1 160 ? -5.84 -26.172 -15.578 1 87.81 160 PRO B O 1
ATOM 2580 N N . GLU B 1 161 ? -7.504 -27.234 -14.594 1 90.19 161 GLU B N 1
ATOM 2581 C CA . GLU B 1 161 ? -8.094 -27.594 -15.875 1 90.19 161 GLU B CA 1
ATOM 2582 C C . GLU B 1 161 ? -9.344 -26.766 -16.156 1 90.19 161 GLU B C 1
ATOM 2584 O O . GLU B 1 161 ? -9.852 -26.766 -17.281 1 90.19 161 GLU B O 1
ATOM 2589 N N . ASP B 1 162 ? -9.828 -26 -15.211 1 93.94 162 ASP B N 1
ATOM 2590 C CA . ASP B 1 162 ? -11.094 -25.297 -15.383 1 93.94 162 ASP B CA 1
ATOM 2591 C C . ASP B 1 162 ? -11.164 -24.078 -14.469 1 93.94 162 ASP B C 1
ATOM 2593 O O . ASP B 1 162 ? -12.125 -23.922 -13.711 1 93.94 162 ASP B O 1
ATOM 2597 N N . SER B 1 163 ? -10.148 -23.203 -14.555 1 96.19 163 SER B N 1
ATOM 2598 C CA . SER B 1 163 ? -10.125 -22 -13.742 1 96.19 163 SER B CA 1
ATOM 2599 C C . SER B 1 163 ? -11.094 -20.953 -14.273 1 96.19 163 SER B C 1
ATOM 2601 O O . SER B 1 163 ? -11.281 -20.828 -15.484 1 96.19 163 SER B O 1
ATOM 2603 N N . THR B 1 164 ? -11.773 -20.219 -13.367 1 96.75 164 THR B N 1
ATOM 2604 C CA . THR B 1 164 ? -12.742 -19.203 -13.75 1 96.75 164 THR B CA 1
ATOM 2605 C C . THR B 1 164 ? -12.828 -18.109 -12.68 1 96.75 164 THR B C 1
ATOM 2607 O O . THR B 1 164 ? -12.469 -18.344 -11.523 1 96.75 164 THR B O 1
ATOM 2610 N N . VAL B 1 165 ? -13.234 -17 -13.07 1 96.31 165 VAL B N 1
ATOM 2611 C CA . VAL B 1 165 ? -13.617 -15.914 -12.18 1 96.31 165 VAL B CA 1
ATOM 2612 C C . VAL B 1 165 ? -15.055 -15.492 -12.469 1 96.31 165 VAL B C 1
ATOM 2614 O O . VAL B 1 165 ? -15.422 -15.273 -13.625 1 96.31 165 VAL B O 1
ATOM 2617 N N . HIS B 1 166 ? -15.852 -15.336 -11.375 1 95.81 166 HIS B N 1
ATOM 2618 C CA . HIS B 1 166 ? -17.25 -14.969 -11.539 1 95.81 166 HIS B CA 1
ATOM 2619 C C . HIS B 1 166 ? -17.609 -13.781 -10.648 1 95.81 166 HIS B C 1
ATOM 2621 O O . HIS B 1 166 ? -17.047 -13.609 -9.57 1 95.81 166 HIS B O 1
ATOM 2627 N N . LEU B 1 167 ? -18.516 -13.008 -11.133 1 92.19 167 LEU B N 1
ATOM 2628 C CA . LEU B 1 167 ? -19.141 -11.914 -10.383 1 92.19 167 LEU B CA 1
ATOM 2629 C C . LEU B 1 167 ? -20.594 -12.25 -10.039 1 92.19 167 LEU B C 1
ATOM 2631 O O . LEU B 1 167 ? -21.328 -12.766 -10.883 1 92.19 167 LEU B O 1
ATOM 2635 N N . HIS B 1 168 ? -21.109 -11.938 -8.758 1 91.81 168 HIS B N 1
ATOM 2636 C CA . HIS B 1 168 ? -22.5 -12.18 -8.398 1 91.81 168 HIS B CA 1
ATOM 2637 C C . HIS B 1 168 ? -22.906 -11.336 -7.195 1 91.81 168 HIS B C 1
ATOM 2639 O O . HIS B 1 168 ? -22.062 -10.852 -6.449 1 91.81 168 HIS B O 1
#

Sequence (336 aa):
MTQKAKILVLNHHQIQQKITRIAFEIYERNAGEKQLTIAGLTGMGYVFAELMVAKLKEIAPFDLQLIKVELDKANPKTDEVILSAHGPIKGKSIILVDDVLNTGKTLAFAMIPFLEQEVKKMEVLVLVNRSHKLFPVAPDYTGYELATTLSEHITVNLDPEDSTVHLHMTQKAKILVLNHHQIQQKITRIAFEIYERNAGEKQLTIAGLTGMGYVFAELMVAKLKEIAPFDLQLIKVELDKANPKTDEVILSAHGPIKGKSIILVDDVLNTGKTLAFAMIPFLEQEVKKMEVLVLVNRSHKLFPVAPDYTGYELATTLSEHITVNLDPEDSTVHLH

Solvent-accessible surface area (backbone atoms only — not comparable to full-atom values): 18093 Å² total; per-residue (Å²): 128,82,68,66,70,72,42,78,73,37,48,41,69,54,48,54,50,36,52,53,53,50,39,51,50,51,42,67,79,44,65,87,44,66,47,41,35,39,33,6,30,66,66,59,9,28,52,50,35,51,55,47,51,57,54,33,64,74,75,41,93,45,46,76,42,74,32,45,33,39,60,48,76,90,64,67,49,66,94,53,57,42,70,47,84,69,78,90,49,61,64,28,41,36,36,41,23,36,40,67,39,47,35,26,58,58,58,58,49,64,45,48,71,49,60,70,47,48,41,62,31,39,41,26,35,25,44,33,36,40,76,54,64,36,29,44,51,45,69,75,38,70,54,39,83,43,90,67,59,88,82,52,42,78,48,77,41,79,46,93,88,64,21,37,29,33,40,64,130,82,68,66,71,73,42,81,74,37,46,42,69,54,49,52,50,37,52,54,53,49,38,52,52,52,41,67,78,42,65,88,45,65,51,42,34,40,34,5,30,65,64,59,8,28,53,50,34,50,56,46,51,59,53,33,65,74,76,40,92,46,48,76,44,75,32,47,34,39,59,49,74,91,64,67,49,66,95,52,57,43,70,46,84,69,78,91,49,61,64,29,40,36,36,42,24,38,40,67,39,47,36,25,58,57,57,59,50,63,46,46,70,49,61,69,45,49,42,63,30,39,41,27,36,26,44,33,37,40,75,53,65,37,29,44,51,44,69,75,38,69,56,38,83,43,89,66,60,89,83,52,42,80,48,78,42,79,45,93,88,66,20,38,29,34,39,65

Radius of gyration: 21.02 Å; Cα contacts (8 Å, |Δi|>4): 706; chains: 2; bounding box: 67×59×45 Å

InterPro domains:
  IPR000836 Phosphoribosyltransferase domain [PF00156] (10-146)
  IPR000836 Phosphoribosyltransferase domain [cd06223] (19-143)
  IPR029057 Phosphoribosyltransferase-like [G3DSA:3.40.50.2020] (1-168)
  IPR029057 Phosphoribosyltransferase-like [SSF53271] (9-157)
  IPR050137 PyrR bifunctional [PTHR11608] (6-163)

=== Feature glossary ===
The record interleaves many kinds of information about one protein. Here is each kind framed as the question it answers.

Q: Are the domains correctly placed relative to each other?
A: Predicted aligned error is AlphaFold's pairwise confidence. Unlike pLDDT (per-residue), PAE is per-residue-pair and captures whether two parts of the structure are correctly placed relative to each other. Units are ångströms of expected positional error.

Q: Which residues are in helices, strands, or loops?
A: Eight-state secondary structure (DSSP): H is the canonical α-helix, G the tighter 3₁₀-helix, I the wider π-helix; E/B are β-structure, T and S are turns and bends, and '-' is everything else. DSSP derives these from the pattern of main-chain N–H···O=C hydrogen bonds, not from the sequence.

Q: What if only a Cα trace is available?
A: P-SEA three-state annotation labels each residue as helix, strand, or coil based purely on the geometry of the Cα trace. It serves as a fallback when the full backbone (and thus DSSP) is unavailable.

Q: What are the backbone torsion angles?
A: φ (phi) and ψ (psi) are the two rotatable backbone dihedrals per residue: φ is the C(i-1)–N–Cα–C torsion, ψ is the N–Cα–C–N(i+1) torsion, both in degrees on (−180°, 180°]. α-helical residues cluster near (−60°, −45°); β-strand residues near (−120°, +130°). A Ramachandran plot is simply a scatter of (φ, ψ) for every residue.

Q: What known structures does this most resemble?
A: Structural nearest neighbors (via Foldseek easy-search vs the PDB). Reported per hit: target PDB id, E-value, and alignment TM-score. A TM-score above ~0.5 is the conventional threshold for 'same fold'.

Q: What family and function is it annotated with?
A: Database cross-references. InterPro integrates a dozen domain/family signature databases into unified entries with residue-range hits. GO terms attach function/process/location labels with evidence codes. CATH codes position the fold in a four-level structural taxonomy. Organism is the NCBI-taxonomy species name.

Q: Which residues are buried vs exposed?
A: Solvent accessibility: the surface area of each residue that a 1.4 Å water probe can touch, in Å². When only backbone atoms are present the absolute values are lower than full-atom SASA (side chains contribute most of the area) and are flagged as backbone-only.

Q: What do the diagnostic plots show?
A: Three diagnostic plots accompany the record. The Cα contact map visualizes the tertiary structure as a 2D adjacency matrix (8 Å cutoff, sequence-local contacts suppressed). The Ramachandran plot shows the distribution of backbone (φ, ψ) torsions, with points in the α and β basins reflecting secondary structure content. The PAE plot shows AlphaFold's inter-residue confidence as a color matrix.

Q: What is the amino-acid chain?
A: The amino-acid sequence is the protein's primary structure: the linear order of residues from the N-terminus to the C-terminus, written in one-letter code. Everything else here — the 3D coordinates, the secondary structure, the domain annotations — is ultimately a consequence of this string.

Q: What do the rendered images show?
A: The six renders are orthographic views along the three Cartesian axes in both directions. Representation (cartoon, sticks, or surface) and color scheme (sequence-rainbow or by-chain) vary across proteins so the training set covers all the common visualization conventions.

Q: Where is each backbone atom in 3D?
A: The mmCIF table is the protein's shape written out atom by atom. For each backbone N, Cα, C, and carbonyl O, it records an (x, y, z) coordinate triple in Å plus the residue type, chain letter, and residue number.

Q: How mobile is each atom in the crystal?
A: For experimental (PDB) structures, the B-factor (temperature factor) quantifies the positional spread of each atom in the crystal — a combination of thermal vibration and static disorder — in units of Å². High B-factors mark flexible loops or poorly resolved regions; low B-factors mark the rigid, well-ordered core.

Q: How big and how compact is the whole molecule?
A: Three whole-structure scalars: the radius of gyration (RMS distance of Cα from centroid, in Å), the count of Cα–Cα contacts (pairs closer than 8 Å and separated by more than four residues in sequence — i.e. tertiary, not local, contacts), and the bounding-box dimensions. Together they distinguish compact globular folds from extended fibres or disordered chains.

Q: What does the local fold look like, residue by residue?
A: A 3Di character summarizes, for each residue, the relative orientation of the Cα frame of its nearest spatial neighbor. Because it encodes fold topology rather than chemistry, 3Di alignments detect remote structural similarity that sequence alignment misses.

Q: How confident is the AlphaFold model at each residue?
A: For AlphaFold models, the B-factor field carries pLDDT — the model's own estimate of local accuracy on a 0–100 scale. Regions with pLDDT<50 should be treated as essentially unmodeled; they often correspond to intrinsically disordered segments.